Protein AF-0000000079489750 (afdb_homodimer)

pLDDT: mean 96.75, std 4.9, range [53.19, 98.94]

Solvent-accessible surface area (backbone atoms only — not comparable to full-atom values): 18143 Å² total; per-residue (Å²): 132,77,60,53,51,49,72,62,71,73,55,70,82,54,86,75,78,68,61,90,64,42,44,78,44,47,37,39,65,65,35,67,81,19,40,41,64,62,44,50,45,75,70,44,69,26,73,85,64,50,70,68,57,50,48,52,51,52,50,53,45,45,64,28,76,87,28,51,49,45,36,29,33,28,35,60,84,78,52,31,40,42,30,36,34,28,35,40,47,41,88,40,70,49,55,50,50,31,33,40,29,32,57,41,73,73,41,57,33,76,94,59,62,93,68,58,54,63,58,49,54,51,50,50,42,52,50,41,37,53,72,76,51,22,51,31,42,30,36,74,41,38,61,89,47,46,65,64,44,40,75,74,60,32,38,65,45,86,66,50,27,35,28,33,38,32,79,91,132,78,59,51,52,48,72,61,70,68,60,58,80,58,85,73,78,67,62,90,63,44,4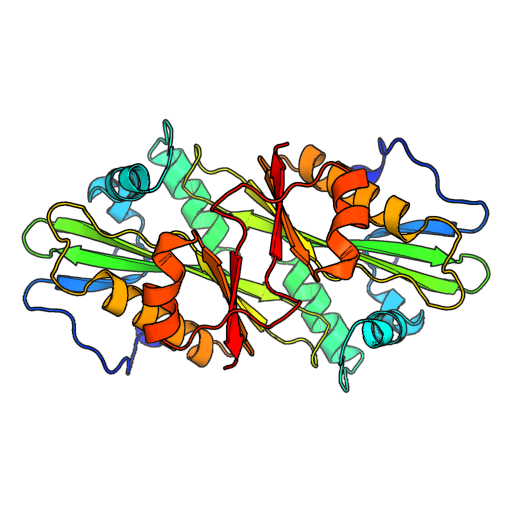4,76,44,48,38,40,66,65,36,68,79,18,40,40,62,60,43,50,43,76,70,44,69,24,72,85,65,51,70,66,56,49,50,52,50,52,50,54,45,46,64,28,75,88,26,51,49,46,36,31,32,28,34,61,83,78,53,31,40,43,30,36,32,28,35,40,46,40,87,40,71,47,54,50,50,33,34,39,30,32,57,40,73,73,41,58,32,76,94,58,60,91,68,58,53,63,60,49,54,52,52,51,41,52,48,41,37,52,72,76,50,23,51,30,41,30,36,72,42,38,62,90,46,46,67,64,44,42,74,72,61,33,40,65,46,86,66,49,27,35,28,32,38,34,82,90

Organism: Varroa destructor (NCBI:txid109461)

Structure (mmCIF, N/CA/C/O backbone):
data_AF-0000000079489750-model_v1
#
loop_
_entity.id
_entity.type
_entity.pdbx_description
1 polymer 'Glucosamine 6-phosphate N-acetyltransferase'
#
loop_
_atom_site.group_PDB
_atom_site.id
_atom_site.type_symbol
_atom_site.label_atom_id
_atom_site.label_alt_id
_atom_site.label_comp_id
_atom_site.label_asym_id
_atom_site.label_entity_id
_atom_site.label_seq_id
_atom_site.pdbx_PDB_ins_code
_atom_site.Cartn_x
_atom_site.Cartn_y
_atom_site.Cartn_z
_atom_site.occupancy
_atom_site.B_iso_or_equiv
_atom_site.auth_seq_id
_atom_site.auth_comp_id
_atom_site.auth_asym_id
_atom_site.auth_atom_id
_atom_site.pdbx_PDB_model_num
ATOM 1 N N . MET A 1 1 ? 13.602 14.172 24.156 1 53.19 1 MET A N 1
ATOM 2 C CA . MET A 1 1 ? 13.469 14.328 22.703 1 53.19 1 MET A CA 1
ATOM 3 C C . MET A 1 1 ? 12.406 13.391 22.141 1 53.19 1 MET A C 1
ATOM 5 O O . MET A 1 1 ? 12.398 12.203 22.453 1 53.19 1 MET A O 1
ATOM 9 N N . THR A 1 2 ? 11.188 13.961 21.562 1 78.81 2 THR A N 1
ATOM 10 C CA . THR A 1 2 ? 10.023 13.133 21.281 1 78.81 2 THR A CA 1
ATOM 11 C C . THR A 1 2 ? 10.312 12.164 20.141 1 78.81 2 THR A C 1
ATOM 13 O O . THR A 1 2 ? 11.133 12.461 19.266 1 78.81 2 THR A O 1
ATOM 16 N N . GLU A 1 3 ? 9.953 10.945 20.312 1 91.69 3 GLU A N 1
ATOM 17 C CA . GLU A 1 3 ? 10.227 9.836 19.391 1 91.69 3 GLU A CA 1
ATOM 18 C C . GLU A 1 3 ? 9.625 10.102 18.016 1 91.69 3 GLU A C 1
ATOM 20 O O . GLU A 1 3 ? 8.414 10.312 17.891 1 91.69 3 GLU A O 1
ATOM 25 N N . SER A 1 4 ? 10.523 10.273 17.016 1 96.5 4 SER A N 1
ATOM 26 C CA . SER A 1 4 ? 10.102 10.469 15.633 1 96.5 4 SER A CA 1
ATOM 27 C C . SER A 1 4 ? 9.852 9.125 14.945 1 96.5 4 SER A C 1
ATOM 29 O O . SER A 1 4 ? 10.469 8.117 15.289 1 96.5 4 SER A O 1
ATOM 31 N N . LEU A 1 5 ? 8.961 9.172 14.047 1 98.19 5 LEU A N 1
ATOM 32 C CA . LEU A 1 5 ? 8.586 7.938 13.367 1 98.19 5 LEU A CA 1
ATOM 33 C C . LEU A 1 5 ? 9.727 7.426 12.5 1 98.19 5 LEU A C 1
ATOM 35 O O . LEU A 1 5 ? 9.859 6.219 12.289 1 98.19 5 LEU A O 1
ATOM 39 N N . TYR A 1 6 ? 10.477 8.297 11.914 1 97.94 6 TYR A N 1
ATOM 40 C CA . TYR A 1 6 ? 11.641 7.934 11.109 1 97.94 6 TYR A CA 1
ATOM 41 C C . TYR A 1 6 ? 12.766 8.945 11.281 1 97.94 6 TYR A C 1
ATOM 43 O O . TYR A 1 6 ? 12.594 9.961 11.961 1 97.94 6 TYR A O 1
ATOM 51 N N . ASP A 1 7 ? 13.945 8.672 10.766 1 96.31 7 ASP A N 1
ATOM 52 C CA . ASP A 1 7 ? 15.125 9.516 10.906 1 96.31 7 ASP A CA 1
ATOM 53 C C . ASP A 1 7 ? 14.969 10.812 10.109 1 96.31 7 ASP A C 1
ATOM 55 O O . ASP A 1 7 ? 14.875 10.781 8.883 1 96.31 7 ASP A O 1
ATOM 59 N N . GLU A 1 8 ? 14.992 11.922 10.781 1 95.44 8 GLU A N 1
ATOM 60 C CA . GLU A 1 8 ? 14.758 13.234 10.188 1 95.44 8 GLU A CA 1
ATOM 61 C C . GLU A 1 8 ? 15.828 13.57 9.148 1 95.44 8 GLU A C 1
ATOM 63 O O . GLU A 1 8 ? 15.633 14.453 8.312 1 95.44 8 GLU A O 1
ATOM 68 N N . SER A 1 9 ? 16.938 12.984 9.234 1 95.75 9 SER A N 1
ATOM 69 C CA . SER A 1 9 ? 18.016 13.242 8.281 1 95.75 9 SER A CA 1
ATOM 70 C C . SER A 1 9 ? 17.594 12.922 6.855 1 95.75 9 SER A C 1
ATOM 72 O O . SER A 1 9 ? 18.188 13.406 5.898 1 95.75 9 SER A O 1
ATOM 74 N N . LEU A 1 10 ? 16.578 12.094 6.723 1 96.12 10 LEU A N 1
ATOM 75 C CA . LEU A 1 10 ? 16.062 11.758 5.398 1 96.12 10 LEU A CA 1
ATOM 76 C C . LEU A 1 10 ? 15.477 12.992 4.723 1 96.12 10 LEU A C 1
ATOM 78 O O . LEU A 1 10 ? 15.297 13.008 3.502 1 96.12 10 LEU A O 1
ATOM 82 N N . LEU A 1 11 ? 15.164 14 5.516 1 96.25 11 LEU A N 1
ATOM 83 C CA . LEU A 1 11 ? 14.602 15.242 4.992 1 96.25 11 LEU A CA 1
ATOM 84 C C . LEU A 1 11 ? 15.695 16.25 4.691 1 96.25 11 LEU A C 1
ATOM 86 O O . LEU A 1 11 ? 15.422 17.328 4.133 1 96.25 11 LEU A O 1
ATOM 90 N N . SER A 1 12 ? 16.969 16.25 5.145 1 86.81 12 SER A N 1
ATOM 91 C CA . SER A 1 12 ? 18.078 17.203 5.148 1 86.81 12 SER A CA 1
ATOM 92 C C . SER A 1 12 ? 18.328 17.766 3.752 1 86.81 12 SER A C 1
ATOM 94 O O . SER A 1 12 ? 18.719 18.922 3.598 1 86.81 12 SER A O 1
ATOM 96 N N . LYS A 1 13 ? 18.141 17.266 2.619 1 76.88 13 LYS A N 1
ATOM 97 C CA . LYS A 1 13 ? 18.422 17.75 1.273 1 76.88 13 LYS A CA 1
ATOM 98 C C . LYS A 1 13 ? 17.141 18.125 0.53 1 76.88 13 LYS A C 1
ATOM 100 O O . LYS A 1 13 ? 17.141 18.25 -0.696 1 76.88 13 LYS A O 1
ATOM 105 N N . PHE A 1 14 ? 16.234 18.266 1.396 1 84.81 14 PHE A N 1
ATOM 106 C CA . PHE A 1 14 ? 15.023 18.688 0.71 1 8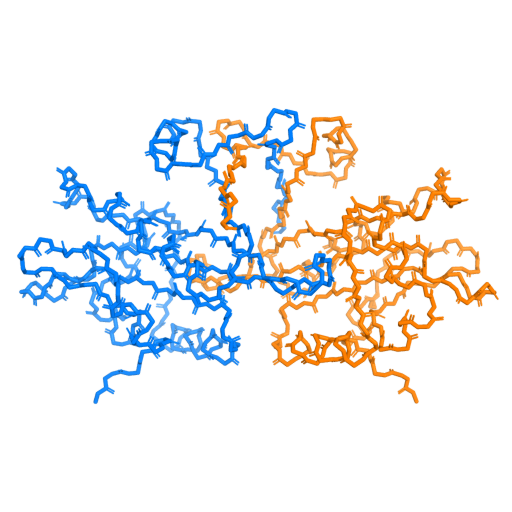4.81 14 PHE A CA 1
ATOM 107 C C . PHE A 1 14 ? 15.117 20.141 0.272 1 84.81 14 PHE A C 1
ATOM 109 O O . PHE A 1 14 ? 15.523 21 1.054 1 84.81 14 PHE A O 1
ATOM 116 N N . GLU A 1 15 ? 14.875 20.391 -0.922 1 82.56 15 GLU A N 1
ATOM 117 C CA . GLU A 1 15 ? 15.141 21.656 -1.607 1 82.56 15 GLU A CA 1
ATOM 118 C C . GLU A 1 15 ? 14.156 22.734 -1.179 1 82.56 15 GLU A C 1
ATOM 120 O O . GLU A 1 15 ? 14.438 23.938 -1.324 1 82.56 15 GLU A O 1
ATOM 125 N N . PHE A 1 16 ? 13.031 22.297 -0.634 1 82.62 16 PHE A N 1
ATOM 126 C CA . PHE A 1 16 ? 12.016 23.312 -0.352 1 82.62 16 PHE A CA 1
ATOM 127 C C . PHE A 1 16 ? 11.977 23.641 1.134 1 82.62 16 PHE A C 1
ATOM 129 O O . PHE A 1 16 ? 12.07 22.75 1.979 1 82.62 16 PHE A O 1
ATOM 136 N N . ASN A 1 17 ? 12.133 24.953 1.442 1 81.69 17 ASN A N 1
ATOM 137 C CA . ASN A 1 17 ? 11.977 25.438 2.811 1 81.69 17 ASN A CA 1
ATOM 138 C C . ASN A 1 17 ? 10.547 25.891 3.084 1 81.69 17 ASN A C 1
ATOM 140 O O . ASN A 1 17 ? 9.938 26.578 2.252 1 81.69 17 ASN A O 1
ATOM 144 N N . PRO A 1 18 ? 9.977 25.422 4.242 1 88.25 18 PRO A N 1
ATOM 145 C CA . PRO A 1 18 ? 8.625 25.891 4.57 1 88.25 18 PRO A CA 1
ATOM 146 C C . PRO A 1 18 ? 8.57 27.375 4.883 1 88.25 18 PRO A C 1
ATOM 148 O O . PRO A 1 18 ? 9.602 28 5.168 1 88.25 18 PRO A O 1
ATOM 151 N N . PRO A 1 19 ? 7.34 27.984 4.695 1 90.5 19 PRO A N 1
ATOM 152 C CA . PRO A 1 19 ? 7.16 29.359 5.133 1 90.5 19 PRO A CA 1
ATOM 153 C C . PRO A 1 19 ? 7.609 29.594 6.574 1 90.5 19 PRO A C 1
ATOM 155 O O . PRO A 1 19 ? 7.699 28.641 7.355 1 90.5 19 PRO A O 1
ATOM 158 N N . GLU A 1 20 ? 7.852 30.859 6.816 1 92.19 20 GLU A N 1
ATOM 159 C CA . GLU A 1 20 ? 8.273 31.234 8.164 1 92.19 20 GLU A CA 1
ATOM 160 C C . GLU A 1 20 ? 7.273 30.75 9.211 1 92.19 20 GLU A C 1
ATOM 162 O O . GLU A 1 20 ? 6.062 30.844 9.008 1 92.19 20 GLU A O 1
ATOM 167 N N . GLY A 1 21 ? 7.805 30.172 10.359 1 95.69 21 GLY A N 1
ATOM 168 C CA . GLY A 1 21 ? 6.965 29.734 11.461 1 95.69 21 GLY A CA 1
ATOM 169 C C . GLY A 1 21 ? 6.492 28.297 11.32 1 95.69 21 GLY A C 1
ATOM 170 O O . GLY A 1 21 ? 5.902 27.75 12.242 1 95.69 21 GLY A O 1
ATOM 171 N N . LEU A 1 22 ? 6.723 27.734 10.148 1 96.94 22 LEU A N 1
ATOM 172 C CA . LEU A 1 22 ? 6.312 26.359 9.914 1 96.94 22 LEU A CA 1
ATOM 173 C C . LEU A 1 22 ? 7.52 25.438 9.859 1 96.94 22 LEU A C 1
ATOM 175 O O . LEU A 1 22 ? 8.602 25.844 9.438 1 96.94 22 LEU A O 1
ATOM 179 N N . ARG A 1 23 ? 7.312 24.234 10.336 1 96.5 23 ARG A N 1
ATOM 180 C CA . ARG A 1 23 ? 8.383 23.25 10.359 1 96.5 23 ARG A CA 1
ATOM 181 C C . ARG A 1 23 ? 7.922 21.922 9.742 1 96.5 23 ARG A C 1
ATOM 183 O O . ARG A 1 23 ? 6.844 21.422 10.062 1 96.5 23 ARG A O 1
ATOM 190 N N . ILE A 1 24 ? 8.727 21.422 8.789 1 97.75 24 ILE A N 1
ATOM 191 C CA . ILE A 1 24 ? 8.5 20.094 8.219 1 97.75 24 ILE A CA 1
ATOM 192 C C . ILE A 1 24 ? 9.32 19.062 8.977 1 97.75 24 ILE A C 1
ATOM 194 O O . ILE A 1 24 ? 10.531 19.203 9.141 1 97.75 24 ILE A O 1
ATOM 198 N N . ARG A 1 25 ? 8.719 17.984 9.391 1 97.75 25 ARG A N 1
ATOM 199 C CA . ARG A 1 25 ? 9.422 16.969 10.18 1 97.75 25 ARG A CA 1
ATOM 200 C C . ARG A 1 25 ? 8.648 15.656 10.195 1 97.75 25 ARG A C 1
ATOM 202 O O . ARG A 1 25 ? 7.48 15.617 9.789 1 97.75 25 ARG A O 1
ATOM 209 N N . PRO A 1 26 ? 9.297 14.539 10.648 1 98.5 26 PRO A N 1
ATOM 210 C CA . PRO A 1 26 ? 8.547 13.289 10.836 1 98.5 26 PRO A CA 1
ATOM 211 C C . PRO A 1 26 ? 7.477 13.406 11.922 1 98.5 26 PRO A C 1
ATOM 213 O O . PRO A 1 26 ? 7.602 14.227 12.836 1 98.5 26 PRO A O 1
ATOM 216 N N . LEU A 1 27 ? 6.449 12.609 11.766 1 98.81 27 LEU A N 1
ATOM 217 C CA . LEU A 1 27 ? 5.461 12.477 12.828 1 98.81 27 LEU A CA 1
ATOM 218 C C . LEU A 1 27 ? 6.121 12.039 14.133 1 98.81 27 LEU A C 1
ATOM 220 O O . LEU A 1 27 ? 7.035 11.211 14.117 1 98.81 27 LEU A O 1
ATOM 224 N N . SER A 1 28 ? 5.621 12.594 15.203 1 98.31 28 SER A N 1
ATOM 225 C CA . SER A 1 28 ? 6.066 12.211 16.531 1 98.31 28 SER A CA 1
ATOM 226 C C . SER A 1 28 ? 4.895 11.789 17.406 1 98.31 28 SER A C 1
ATOM 228 O O . SER A 1 28 ? 3.744 12.133 17.125 1 98.31 28 SER A O 1
ATOM 230 N N . LYS A 1 29 ? 5.211 11.07 18.469 1 97.44 29 LYS A N 1
ATOM 231 C CA . LYS A 1 29 ? 4.152 10.633 19.375 1 97.44 29 LYS A CA 1
ATOM 232 C C . LYS A 1 29 ? 3.449 11.82 20.016 1 97.44 29 LYS A C 1
ATOM 234 O O . LYS A 1 29 ? 2.234 11.797 20.219 1 97.44 29 LYS A O 1
ATOM 239 N N . ASP A 1 30 ? 4.172 12.797 20.266 1 97.19 30 ASP A N 1
ATOM 240 C CA . ASP A 1 30 ? 3.639 13.969 20.953 1 97.19 30 ASP A CA 1
ATOM 241 C C . ASP A 1 30 ? 2.639 14.711 20.078 1 97.19 30 ASP A C 1
ATOM 243 O O . ASP A 1 30 ? 1.901 15.578 20.562 1 97.19 30 ASP A O 1
ATOM 247 N N . ASP A 1 31 ? 2.609 14.375 18.844 1 98.56 31 ASP A N 1
ATOM 248 C CA . ASP A 1 31 ? 1.715 15.07 17.922 1 98.56 31 ASP A CA 1
ATOM 249 C C . ASP A 1 31 ? 0.255 14.727 18.203 1 98.56 31 ASP A C 1
ATOM 251 O O . ASP A 1 31 ? -0.655 15.414 17.734 1 98.56 31 ASP A O 1
ATOM 255 N N . PHE A 1 32 ? 0.081 13.664 19 1 98.5 32 PHE A N 1
ATOM 256 C CA . PHE A 1 32 ? -1.257 13.391 19.516 1 98.5 32 PHE A CA 1
ATOM 257 C C . PHE A 1 32 ? -1.834 14.633 20.188 1 98.5 32 PHE A C 1
ATOM 259 O O . PHE A 1 32 ? -3.02 14.93 20.031 1 98.5 32 PHE A O 1
ATOM 266 N N . HIS A 1 33 ? -1.024 15.367 20.859 1 98.38 33 HIS A N 1
ATOM 267 C CA . HIS A 1 33 ? -1.469 16.531 21.625 1 98.38 33 HIS A CA 1
ATOM 268 C C . HIS A 1 33 ? -1.358 17.812 20.812 1 98.38 33 HIS A C 1
ATOM 270 O O . HIS A 1 33 ? -1.624 18.891 21.312 1 98.38 33 HIS A O 1
ATOM 276 N N . LYS A 1 34 ? -0.979 17.688 19.594 1 98.5 34 LYS A N 1
ATOM 277 C CA . LYS A 1 34 ? -0.835 18.875 18.75 1 98.5 34 LYS A CA 1
ATOM 278 C C . LYS A 1 34 ? -1.869 18.875 17.625 1 98.5 34 LYS A C 1
ATOM 280 O O . LYS A 1 34 ? -1.656 19.484 16.578 1 98.5 34 LYS A O 1
ATOM 285 N N . GLY A 1 35 ? -2.938 18.062 17.781 1 98.44 35 GLY A N 1
ATOM 286 C CA . GLY A 1 35 ? -4.078 18.141 16.891 1 98.44 35 GLY A CA 1
ATOM 287 C C . GLY A 1 35 ? -3.928 17.281 15.641 1 98.44 35 GLY A C 1
ATOM 288 O O . GLY A 1 35 ? -4.605 17.5 14.641 1 98.44 35 GLY A O 1
ATOM 289 N N . TYR A 1 36 ? -3.025 16.328 15.727 1 98.88 36 TYR A N 1
ATOM 290 C CA . TYR A 1 36 ? -2.775 15.5 14.555 1 98.88 36 TYR A CA 1
ATOM 291 C C . TYR A 1 36 ? -4.043 14.781 14.109 1 98.88 36 TYR A C 1
ATOM 293 O O . TYR A 1 36 ? -4.398 14.812 12.922 1 98.88 36 TYR A O 1
ATOM 301 N N . LEU A 1 37 ? -4.742 14.133 15.008 1 98.88 37 LEU A N 1
ATOM 302 C CA . LEU A 1 37 ? -5.957 13.398 14.656 1 98.88 37 LEU A CA 1
ATOM 303 C C . LEU A 1 37 ? -7.066 14.359 14.242 1 98.88 37 LEU A C 1
ATOM 305 O O . LEU A 1 37 ? -7.883 14.031 13.375 1 98.88 37 LEU A O 1
ATOM 309 N N . GLU A 1 38 ? -7.094 15.484 14.82 1 98.62 38 GLU A N 1
ATOM 310 C CA . GLU A 1 38 ? -8.031 16.516 14.398 1 98.62 38 GLU A CA 1
ATOM 311 C C . GLU A 1 38 ? -7.773 16.938 12.953 1 98.62 38 GLU A C 1
ATOM 313 O O . GLU A 1 38 ? -8.719 17.125 12.18 1 98.62 38 GLU A O 1
ATOM 318 N N . LEU A 1 39 ? -6.539 17.125 12.602 1 98.88 39 LEU A N 1
ATOM 319 C CA . LEU A 1 39 ? -6.184 17.422 11.219 1 98.88 39 LEU A CA 1
ATOM 320 C C . LEU A 1 39 ? -6.684 16.328 10.289 1 98.88 39 LEU A C 1
ATOM 322 O O . LEU A 1 39 ? -7.34 16.609 9.281 1 98.88 39 LEU A O 1
ATOM 326 N N . LEU A 1 40 ? -6.406 15.023 10.648 1 98.81 40 LEU A N 1
ATOM 327 C CA . LEU A 1 40 ? -6.789 13.898 9.805 1 98.81 40 LEU A CA 1
ATOM 328 C C . LEU A 1 40 ? -8.305 13.836 9.633 1 98.81 40 LEU A C 1
ATOM 330 O O . LEU A 1 40 ? -8.797 13.398 8.594 1 98.81 40 LEU A O 1
ATOM 334 N N . SER A 1 41 ? -9.039 14.328 10.609 1 98.69 41 SER A N 1
ATOM 335 C CA . SER A 1 41 ? -10.5 14.281 10.562 1 98.69 41 SER A CA 1
ATOM 336 C C . SER A 1 41 ? -11.047 15.195 9.469 1 98.69 41 SER A C 1
ATOM 338 O O . SER A 1 41 ? -12.211 15.078 9.086 1 98.69 41 SER A O 1
ATOM 340 N N . GLN A 1 42 ? -10.25 16.109 9 1 98.38 42 GLN A N 1
ATOM 341 C CA . GLN A 1 42 ? -10.664 16.953 7.883 1 98.38 42 GLN A CA 1
ATOM 342 C C . GLN A 1 42 ? -10.555 16.203 6.559 1 98.38 42 GLN A C 1
ATOM 344 O O . GLN A 1 42 ? -11.07 16.672 5.535 1 98.38 42 GLN A O 1
ATOM 349 N N . LEU A 1 43 ? -9.898 15.109 6.566 1 97.44 43 LEU A N 1
ATOM 350 C CA . LEU A 1 43 ? -9.742 14.266 5.387 1 97.44 43 LEU A CA 1
ATOM 351 C C . LEU A 1 43 ? -10.844 13.211 5.324 1 97.44 43 LEU A C 1
ATOM 353 O O . LEU A 1 43 ? -11.398 12.945 4.254 1 97.44 43 LEU A O 1
ATOM 357 N N . THR A 1 44 ? -11.094 12.555 6.367 1 96.69 44 THR A N 1
ATOM 358 C CA . THR A 1 44 ? -12.039 11.445 6.469 1 96.69 44 THR A CA 1
ATOM 359 C C . THR A 1 44 ? -12.406 11.172 7.926 1 96.69 44 THR A C 1
ATOM 361 O O . THR A 1 44 ? -11.969 11.898 8.82 1 96.69 44 THR A O 1
ATOM 364 N N . VAL A 1 45 ? -13.195 10.117 8.125 1 97.25 45 VAL A N 1
ATOM 365 C CA . VAL A 1 45 ? -13.578 9.719 9.477 1 97.25 45 VAL A CA 1
ATOM 366 C C . VAL A 1 45 ? -12.367 9.141 10.203 1 97.25 45 VAL A C 1
ATOM 368 O O . VAL A 1 45 ? -11.672 8.266 9.68 1 97.25 45 VAL A O 1
ATOM 371 N N . VAL A 1 46 ? -12.102 9.633 11.312 1 97.69 46 VAL A N 1
ATOM 372 C CA . VAL A 1 46 ? -10.992 9.125 12.109 1 97.69 46 VAL A CA 1
ATOM 373 C C . VAL A 1 46 ? -11.531 8.227 13.227 1 97.69 46 VAL A C 1
ATOM 375 O O . VAL A 1 46 ? -10.945 7.18 13.523 1 97.69 46 VAL A O 1
ATOM 378 N N . GLY A 1 47 ? -12.633 8.609 13.766 1 96 47 GLY A N 1
ATOM 379 C CA . GLY A 1 47 ? -13.211 7.871 14.875 1 96 47 GLY A CA 1
ATOM 380 C C . GLY A 1 47 ? -12.578 8.211 16.203 1 96 47 GLY A C 1
ATOM 381 O O . GLY A 1 47 ? -11.93 9.258 16.344 1 96 47 GLY A O 1
ATOM 382 N N . GLN A 1 48 ? -12.867 7.406 17.234 1 96.62 48 GLN A N 1
ATOM 383 C CA . GLN A 1 48 ? -12.352 7.641 18.578 1 96.62 48 GLN A CA 1
ATOM 384 C C . GLN A 1 48 ? -11.055 6.879 18.812 1 96.62 48 GLN A C 1
ATOM 386 O O . GLN A 1 48 ? -11.07 5.668 19.047 1 96.62 48 GLN A O 1
ATOM 391 N N . VAL A 1 49 ? -10.047 7.613 18.766 1 98.25 49 VAL A N 1
ATOM 392 C CA . VAL A 1 49 ? -8.719 7.035 18.984 1 98.25 49 VAL A CA 1
ATOM 393 C C . VAL A 1 49 ? -8.125 7.562 20.281 1 98.25 49 VAL A C 1
ATOM 395 O O . VAL A 1 49 ? -7.887 8.766 20.422 1 98.25 49 VAL A O 1
ATOM 398 N N . SER A 1 50 ? -7.844 6.715 21.234 1 98.5 50 SER A N 1
ATOM 399 C CA . SER A 1 50 ? -7.176 7.117 22.453 1 98.5 50 SER A CA 1
ATOM 400 C C . SER A 1 50 ? -5.688 7.352 22.234 1 98.5 50 SER A C 1
ATOM 402 O O . SER A 1 50 ? -5.145 6.949 21.203 1 98.5 50 SER A O 1
ATOM 404 N N . GLU A 1 51 ? -5.117 8.008 23.172 1 98.25 51 GLU A N 1
ATOM 405 C CA . GLU A 1 51 ? -3.674 8.203 23.078 1 98.25 51 GLU A CA 1
ATOM 406 C C . GLU A 1 51 ? -2.934 6.871 23.078 1 98.25 51 GLU A C 1
ATOM 408 O O . GLU A 1 51 ? -1.942 6.707 22.359 1 98.25 51 GLU A O 1
ATOM 413 N N . GLU A 1 52 ? -3.422 5.961 23.875 1 98.44 52 GLU A N 1
ATOM 414 C CA . GLU A 1 52 ? -2.82 4.629 23.938 1 98.44 52 GLU A CA 1
ATOM 415 C C . GLU A 1 52 ? -2.867 3.949 22.562 1 98.44 52 GLU A C 1
ATOM 417 O O . GLU A 1 52 ? -1.866 3.393 22.109 1 98.44 52 GLU A O 1
ATOM 422 N N . LYS A 1 53 ? -3.994 3.957 21.969 1 98.25 53 LYS A N 1
ATOM 423 C CA . LYS A 1 53 ? -4.16 3.354 20.641 1 98.25 53 LYS A CA 1
ATOM 424 C C . LYS A 1 53 ? -3.273 4.043 19.609 1 98.25 53 LYS A C 1
ATOM 426 O O . LYS A 1 53 ? -2.672 3.381 18.766 1 98.25 53 LYS A O 1
ATOM 431 N N . PHE A 1 54 ? -3.26 5.387 19.719 1 98.69 54 PHE A N 1
ATOM 432 C CA . PHE A 1 54 ? -2.387 6.164 18.844 1 98.69 54 PHE A CA 1
ATOM 433 C C . PHE A 1 54 ? -0.937 5.719 19 1 98.69 54 PHE A C 1
ATOM 435 O O . PHE A 1 54 ? -0.251 5.469 18 1 98.69 54 PHE A O 1
ATOM 442 N N . ASN A 1 55 ? -0.467 5.574 20.188 1 98.5 55 ASN A N 1
ATOM 443 C CA . ASN A 1 55 ? 0.913 5.191 20.469 1 98.5 55 ASN A CA 1
ATOM 444 C C . ASN A 1 55 ? 1.205 3.77 20 1 98.5 55 ASN A C 1
ATOM 446 O O . ASN A 1 55 ? 2.291 3.492 19.484 1 98.5 55 ASN A O 1
ATOM 450 N N . GLU A 1 56 ? 0.288 2.908 20.203 1 98.44 56 GLU A N 1
ATOM 451 C CA . GLU A 1 56 ? 0.449 1.535 19.734 1 98.44 56 GLU A CA 1
ATOM 452 C C . GLU A 1 56 ? 0.609 1.485 18.219 1 98.44 56 GLU A C 1
ATOM 454 O O . GLU A 1 56 ? 1.457 0.754 17.688 1 98.44 56 GLU A O 1
ATOM 459 N N . ARG A 1 57 ? -0.255 2.207 17.562 1 98.56 57 ARG A N 1
ATOM 460 C CA . ARG A 1 57 ? -0.166 2.26 16.109 1 98.56 57 ARG A CA 1
ATOM 461 C C . ARG A 1 57 ? 1.157 2.871 15.656 1 98.56 57 ARG A C 1
ATOM 463 O O . ARG A 1 57 ? 1.814 2.35 14.75 1 98.56 57 ARG A O 1
ATOM 470 N N . PHE A 1 58 ? 1.523 3.969 16.266 1 98.62 58 PHE A N 1
ATOM 471 C CA . PHE A 1 58 ? 2.807 4.609 16.016 1 98.62 58 PHE A CA 1
ATOM 472 C C . PHE A 1 58 ? 3.949 3.609 16.156 1 98.62 58 PHE A C 1
ATOM 474 O O . PHE A 1 58 ? 4.797 3.5 15.266 1 98.62 58 PHE A O 1
ATOM 481 N N . ASP A 1 59 ? 3.947 2.855 17.188 1 98.12 59 ASP A N 1
ATOM 482 C CA . ASP A 1 59 ? 5 1.88 17.453 1 98.12 59 ASP A CA 1
ATOM 483 C C . ASP A 1 59 ? 4.992 0.766 16.406 1 98.12 59 ASP A C 1
ATOM 485 O O . ASP A 1 59 ? 6.055 0.299 15.984 1 98.12 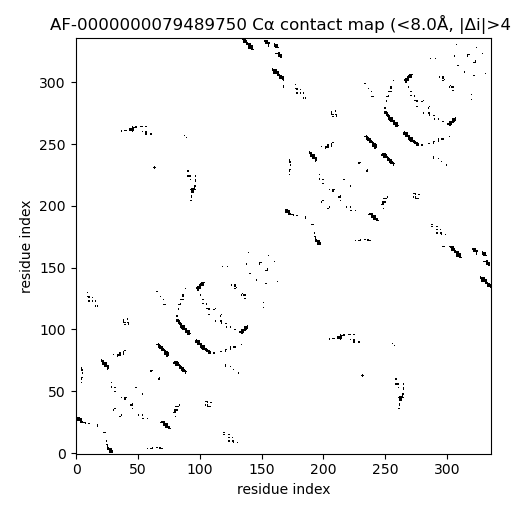59 ASP A O 1
ATOM 489 N N . ALA A 1 60 ? 3.822 0.354 16.031 1 98 60 ALA A N 1
ATOM 490 C CA . ALA A 1 60 ? 3.711 -0.686 15.016 1 98 60 ALA A CA 1
ATOM 491 C C . ALA A 1 60 ? 4.293 -0.215 13.688 1 98 60 ALA A C 1
ATOM 493 O O . ALA A 1 60 ? 5.008 -0.963 13.016 1 98 60 ALA A O 1
ATOM 494 N N . MET A 1 61 ? 3.967 0.997 13.344 1 98.25 61 MET A N 1
ATOM 495 C CA . MET A 1 61 ? 4.516 1.571 12.117 1 98.25 61 MET A CA 1
ATOM 496 C C . MET A 1 61 ? 6.035 1.667 12.188 1 98.25 61 MET A C 1
ATOM 498 O O . MET A 1 61 ? 6.73 1.303 11.242 1 98.25 61 MET A O 1
ATOM 502 N N . LYS A 1 62 ? 6.449 2.135 13.281 1 97.19 62 LYS A N 1
ATOM 503 C CA . LYS A 1 62 ? 7.887 2.328 13.469 1 97.19 62 LYS A CA 1
ATOM 504 C C . LYS A 1 62 ? 8.625 0.995 13.438 1 97.19 62 LYS A C 1
ATOM 506 O O . LYS A 1 62 ? 9.773 0.925 12.977 1 97.19 62 LYS A O 1
ATOM 511 N N . ALA A 1 63 ? 8.008 -0.008 13.898 1 96.75 63 ALA A N 1
ATOM 512 C CA . ALA A 1 63 ? 8.625 -1.332 13.977 1 96.75 63 ALA A CA 1
ATOM 513 C C . ALA A 1 63 ? 8.828 -1.918 12.578 1 96.75 63 ALA A C 1
ATOM 515 O O . ALA A 1 63 ? 9.656 -2.809 12.391 1 96.75 63 ALA A O 1
ATOM 516 N N . CYS A 1 64 ? 8.047 -1.542 11.641 1 96.06 64 CYS A N 1
ATOM 517 C CA . CYS A 1 64 ? 8.258 -1.942 10.258 1 96.06 64 CYS A CA 1
ATOM 518 C C . CYS A 1 64 ? 9.273 -1.026 9.57 1 96.06 64 CYS A C 1
ATOM 520 O O . CYS A 1 64 ? 8.891 -0.016 8.977 1 96.06 64 CYS A O 1
ATOM 522 N N . LYS A 1 65 ? 10.422 -1.435 9.555 1 91.56 65 LYS A N 1
ATOM 523 C CA . LYS A 1 65 ? 11.531 -0.58 9.141 1 91.56 65 LYS A CA 1
ATOM 524 C C . LYS A 1 65 ? 11.375 -0.138 7.691 1 91.56 65 LYS A C 1
ATOM 526 O O . LYS A 1 65 ? 11.18 -0.969 6.805 1 91.56 65 LYS A O 1
ATOM 531 N N . ASN A 1 66 ? 11.398 1.165 7.555 1 93.81 66 ASN A N 1
ATOM 532 C CA . ASN A 1 66 ? 11.453 1.785 6.234 1 93.81 66 ASN A CA 1
ATOM 533 C C . ASN A 1 66 ? 10.18 1.531 5.441 1 93.81 66 ASN A C 1
ATOM 535 O O . ASN A 1 66 ? 10.227 1.326 4.227 1 93.81 66 ASN A O 1
ATOM 539 N N . HIS A 1 67 ? 9.094 1.517 6.125 1 97.75 67 HIS A N 1
ATOM 540 C CA . HIS A 1 67 ? 7.816 1.27 5.461 1 97.75 67 HIS A CA 1
ATOM 541 C C . HIS A 1 67 ? 6.922 2.504 5.508 1 97.75 67 HIS A C 1
ATOM 543 O O . HIS A 1 67 ? 6.145 2.75 4.582 1 97.75 67 HIS A O 1
ATOM 549 N N . TYR A 1 68 ? 7.047 3.197 6.637 1 98.62 68 TYR A N 1
ATOM 550 C CA . TYR A 1 68 ? 6.164 4.34 6.84 1 98.62 68 TYR A CA 1
ATOM 551 C C . TYR A 1 68 ? 6.965 5.613 7.086 1 98.62 68 TYR A C 1
ATOM 553 O O . TYR A 1 68 ? 7.762 5.68 8.031 1 98.62 68 TYR A O 1
ATOM 561 N N . PHE A 1 69 ? 6.711 6.609 6.25 1 98.75 69 PHE A N 1
ATOM 562 C CA . PHE A 1 69 ? 7.266 7.949 6.41 1 98.75 69 PHE A CA 1
ATOM 563 C C . PHE A 1 69 ? 6.156 8.984 6.496 1 98.75 69 PHE A C 1
ATOM 565 O O . PHE A 1 69 ? 5.859 9.672 5.512 1 98.75 69 PHE A O 1
ATOM 572 N N . VAL A 1 70 ? 5.586 9.047 7.66 1 98.88 70 VAL A N 1
ATOM 573 C CA . VAL A 1 70 ? 4.57 10.062 7.906 1 98.88 70 VAL A CA 1
ATOM 574 C C . VAL A 1 70 ? 5.246 11.398 8.227 1 98.88 70 VAL A C 1
ATOM 576 O O . VAL A 1 70 ? 6.004 11.508 9.188 1 98.88 70 VAL A O 1
ATOM 579 N N . THR A 1 71 ? 4.941 12.367 7.387 1 98.75 71 THR A N 1
ATOM 580 C CA . THR A 1 71 ? 5.566 13.68 7.504 1 98.75 71 THR A CA 1
ATOM 581 C C . THR A 1 71 ? 4.516 14.75 7.781 1 98.75 71 THR A C 1
ATOM 583 O O . THR A 1 71 ? 3.432 14.734 7.199 1 98.75 71 THR A O 1
ATOM 586 N N . VAL A 1 72 ? 4.883 15.656 8.703 1 98.75 72 VAL A N 1
ATOM 587 C CA . VAL A 1 72 ? 3.92 16.688 9.094 1 98.75 72 VAL A CA 1
ATOM 588 C C . VAL A 1 72 ? 4.543 18.062 8.922 1 98.75 72 VAL A C 1
ATOM 590 O O . VAL A 1 72 ? 5.766 18.203 8.844 1 98.75 72 VAL A O 1
ATOM 593 N N . ILE A 1 73 ? 3.676 19.031 8.695 1 98.56 73 ILE A N 1
ATOM 594 C CA . ILE A 1 73 ? 4.02 20.438 8.836 1 98.56 73 ILE A CA 1
ATOM 595 C C . ILE A 1 73 ? 3.426 21 10.125 1 98.56 73 ILE A C 1
ATOM 597 O O . ILE A 1 73 ? 2.221 20.891 10.359 1 98.56 73 ILE A O 1
ATOM 601 N N . GLU A 1 74 ? 4.262 21.516 10.953 1 98.56 74 GLU A N 1
ATOM 602 C CA . GLU A 1 74 ? 3.848 22.078 12.242 1 98.56 74 GLU A CA 1
ATOM 603 C C . GLU A 1 74 ? 3.914 23.594 12.234 1 98.56 74 GLU A C 1
ATOM 605 O O . GLU A 1 74 ? 4.895 24.188 11.766 1 98.56 74 GLU A O 1
ATOM 610 N N . ASP A 1 75 ? 2.846 24.25 12.625 1 98.56 75 ASP A N 1
ATOM 611 C CA . ASP A 1 75 ? 2.926 25.641 13.055 1 98.56 75 ASP A CA 1
ATOM 612 C C . ASP A 1 75 ? 3.584 25.75 14.43 1 98.56 75 ASP A C 1
ATOM 614 O O . ASP A 1 75 ? 2.979 25.406 15.445 1 98.56 75 ASP A O 1
ATOM 618 N N . ILE A 1 76 ? 4.785 26.266 14.461 1 97.25 76 ILE A N 1
ATOM 619 C CA . ILE A 1 76 ? 5.621 26.234 15.656 1 97.25 76 ILE A CA 1
ATOM 620 C C . ILE A 1 76 ? 4.988 27.094 16.75 1 97.25 76 ILE A C 1
ATOM 622 O O . ILE A 1 76 ? 4.953 26.688 17.922 1 97.25 76 ILE A O 1
ATOM 626 N N . THR A 1 77 ? 4.523 28.203 16.359 1 97.38 77 THR A N 1
ATOM 627 C CA . THR A 1 77 ? 3.945 29.141 17.312 1 97.38 77 THR A CA 1
ATOM 628 C C . THR A 1 77 ? 2.656 28.578 17.906 1 97.38 77 THR A C 1
ATOM 630 O O . THR A 1 77 ? 2.49 28.547 19.125 1 97.38 77 THR A O 1
ATOM 633 N N . ALA A 1 78 ? 1.775 28.109 17.094 1 97.88 78 ALA A N 1
ATOM 634 C CA . ALA A 1 78 ? 0.487 27.578 17.547 1 97.88 78 ALA A CA 1
ATOM 635 C C . ALA A 1 78 ? 0.641 26.188 18.156 1 97.88 78 ALA A C 1
ATOM 637 O O . ALA A 1 78 ? -0.276 25.688 18.797 1 97.88 78 ALA A O 1
ATOM 638 N N . LYS A 1 79 ? 1.778 25.594 17.953 1 97.88 79 LYS A N 1
ATOM 639 C CA . LYS A 1 79 ? 2.029 24.219 18.375 1 97.88 79 LYS A CA 1
ATOM 640 C C . LYS A 1 79 ? 0.939 23.266 17.859 1 97.88 79 LYS A C 1
ATOM 642 O O . LYS A 1 79 ? 0.366 22.5 18.641 1 97.88 79 LYS A O 1
ATOM 647 N N . LYS A 1 80 ? 0.683 23.344 16.578 1 98.62 80 LYS A N 1
ATOM 648 C CA . LYS A 1 80 ? -0.36 22.562 15.922 1 98.62 80 LYS A CA 1
ATOM 649 C C . LYS A 1 80 ? 0.16 21.922 14.633 1 98.62 80 LYS A C 1
ATOM 651 O O . LYS A 1 80 ? 0.898 22.562 13.875 1 98.62 80 LYS A O 1
ATOM 656 N N . ILE A 1 81 ? -0.21 20.672 14.422 1 98.88 81 ILE A N 1
ATOM 657 C CA . ILE A 1 81 ? 0.051 20.047 13.133 1 98.88 81 ILE A CA 1
ATOM 658 C C . ILE A 1 81 ? -0.957 20.547 12.102 1 98.88 81 ILE A C 1
ATOM 660 O O . ILE A 1 81 ? -2.168 20.406 12.289 1 98.88 81 ILE A O 1
ATOM 664 N N . ILE A 1 82 ? -0.453 21.094 10.953 1 98.81 82 ILE A N 1
ATOM 665 C CA . ILE A 1 82 ? -1.388 21.781 10.078 1 98.81 82 ILE A CA 1
ATOM 666 C C . ILE A 1 82 ? -1.385 21.141 8.703 1 98.81 82 ILE A C 1
ATOM 668 O O . ILE A 1 82 ? -2.225 21.453 7.855 1 98.81 82 ILE A O 1
ATOM 672 N N . ALA A 1 83 ? -0.542 20.203 8.406 1 98.88 83 ALA A N 1
ATOM 673 C CA . ALA A 1 83 ? -0.551 19.375 7.203 1 98.88 83 ALA A CA 1
ATOM 674 C C . ALA A 1 83 ? 0.13 18.031 7.449 1 98.88 83 ALA A C 1
ATOM 676 O O . ALA A 1 83 ? 0.945 17.906 8.367 1 98.88 83 ALA A O 1
ATOM 677 N N . SER A 1 84 ? -0.224 17.062 6.691 1 98.94 84 SER A N 1
ATOM 678 C CA . SER A 1 84 ? 0.35 15.727 6.832 1 98.94 84 SER A CA 1
ATOM 679 C C . SER A 1 84 ? 0.24 14.938 5.535 1 98.94 84 SER A C 1
ATOM 681 O O . SER A 1 84 ? -0.677 15.164 4.742 1 98.94 84 SER A O 1
ATOM 683 N N . SER A 1 85 ? 1.087 14.102 5.297 1 98.88 85 SER A N 1
ATOM 684 C CA . SER A 1 85 ? 1.024 13.078 4.262 1 98.88 85 SER A CA 1
ATOM 685 C C . SER A 1 85 ? 1.903 11.883 4.609 1 98.88 85 SER A C 1
ATOM 687 O O . SER A 1 85 ? 2.752 11.969 5.5 1 98.88 85 SER A O 1
ATOM 689 N N . THR A 1 86 ? 1.645 10.805 3.988 1 98.88 86 THR A N 1
ATOM 690 C CA . THR A 1 86 ? 2.367 9.57 4.273 1 98.88 86 THR A CA 1
ATOM 691 C C . THR A 1 86 ? 2.967 8.984 2.998 1 98.88 86 THR A C 1
ATOM 693 O O . THR A 1 86 ? 2.283 8.883 1.976 1 98.88 86 THR A O 1
ATOM 696 N N . LEU A 1 87 ? 4.242 8.711 3.01 1 98.88 87 LEU A N 1
ATOM 697 C CA . LEU A 1 87 ? 4.84 7.754 2.09 1 98.88 87 LEU A CA 1
ATOM 698 C C . LEU A 1 87 ? 4.77 6.34 2.66 1 98.88 87 LEU A C 1
ATOM 700 O O . LEU A 1 87 ? 5.371 6.055 3.699 1 98.88 87 LEU A O 1
ATOM 704 N N . SER A 1 88 ? 3.965 5.484 2.102 1 98.75 88 SER A N 1
ATOM 705 C CA . SER A 1 88 ? 3.949 4.062 2.416 1 98.75 88 SER A CA 1
ATOM 706 C C . SER A 1 88 ? 4.754 3.262 1.396 1 98.75 88 SER A C 1
ATOM 708 O O . SER A 1 88 ? 4.465 3.311 0.197 1 98.75 88 SER A O 1
ATOM 710 N N . VAL A 1 89 ? 5.754 2.533 1.843 1 98.69 89 VAL A N 1
ATOM 711 C CA . VAL A 1 89 ? 6.652 1.802 0.953 1 98.69 89 VAL A CA 1
ATOM 712 C C . VAL A 1 89 ? 6.262 0.326 0.928 1 98.69 89 VAL A C 1
ATOM 714 O O . VAL A 1 89 ? 6.047 -0.284 1.979 1 98.69 89 VAL A O 1
ATOM 717 N N . GLU A 1 90 ? 6.137 -0.184 -0.198 1 98.38 90 GLU A N 1
ATOM 718 C CA . GLU A 1 90 ? 5.828 -1.596 -0.398 1 98.38 90 GLU A CA 1
ATOM 719 C C . GLU A 1 90 ? 7.035 -2.355 -0.937 1 98.38 90 GLU A C 1
ATOM 721 O O . GLU A 1 90 ? 7.652 -1.934 -1.916 1 98.38 90 GLU A O 1
ATOM 726 N N . LEU A 1 91 ? 7.352 -3.459 -0.285 1 98.56 91 LEU A N 1
ATOM 727 C CA . LEU A 1 91 ? 8.414 -4.348 -0.751 1 98.56 91 LEU A CA 1
ATOM 728 C C . LEU A 1 91 ? 7.906 -5.254 -1.87 1 98.56 91 LEU A C 1
ATOM 730 O O . LEU A 1 91 ? 6.824 -5.832 -1.767 1 98.56 91 LEU A O 1
ATOM 734 N N . LYS A 1 92 ? 8.719 -5.289 -2.965 1 98.44 92 LYS A N 1
ATOM 735 C CA . LYS A 1 92 ? 8.336 -6.113 -4.105 1 98.44 92 LYS A CA 1
ATOM 736 C C . LYS A 1 92 ? 9.406 -7.16 -4.414 1 98.44 92 LYS A C 1
ATOM 738 O O . LYS A 1 92 ? 10.555 -7.02 -4 1 98.44 92 LYS A O 1
ATOM 743 N N . PHE A 1 93 ? 8.969 -8.266 -5.047 1 98.62 93 PHE A N 1
ATOM 744 C CA . PHE A 1 93 ? 9.93 -9.18 -5.652 1 98.62 93 PHE A CA 1
ATOM 745 C C . PHE A 1 93 ? 10.234 -8.766 -7.09 1 98.62 93 PHE A C 1
ATOM 747 O O . PHE A 1 93 ? 11.32 -9.031 -7.602 1 98.62 93 PHE A O 1
ATOM 754 N N . ILE A 1 94 ? 9.25 -8.203 -7.754 1 98.06 94 ILE A N 1
ATOM 755 C CA . ILE A 1 94 ? 9.414 -7.77 -9.141 1 98.06 94 ILE A CA 1
ATOM 756 C C . ILE A 1 94 ? 10.375 -6.582 -9.195 1 98.06 94 ILE A C 1
ATOM 758 O O . ILE A 1 94 ? 10.656 -5.953 -8.172 1 98.06 94 ILE A O 1
ATOM 762 N N . ARG A 1 95 ? 10.922 -6.316 -10.445 1 96.94 95 ARG A N 1
ATOM 763 C CA . ARG A 1 95 ? 11.852 -5.219 -10.688 1 96.94 95 ARG A CA 1
ATOM 764 C C . ARG A 1 95 ? 13.062 -5.305 -9.766 1 96.94 95 ARG A C 1
ATOM 766 O O . ARG A 1 95 ? 13.398 -4.336 -9.086 1 96.94 95 ARG A O 1
ATOM 773 N N . CYS A 1 96 ? 13.656 -6.512 -9.68 1 97.75 96 CYS A N 1
ATOM 774 C CA . CYS A 1 96 ? 14.859 -6.809 -8.914 1 97.75 96 CYS A CA 1
ATOM 775 C C . CYS A 1 96 ? 14.664 -6.461 -7.441 1 97.75 96 CYS A C 1
ATOM 777 O O . CYS A 1 96 ? 15.492 -5.777 -6.844 1 97.75 96 CYS A O 1
ATOM 779 N N . CYS A 1 97 ? 13.508 -6.836 -6.879 1 97.94 97 CYS A N 1
ATOM 780 C CA . CYS A 1 97 ? 13.172 -6.594 -5.48 1 97.94 97 CYS A CA 1
ATOM 781 C C . CYS A 1 97 ? 13.133 -5.102 -5.176 1 97.94 97 CYS A C 1
ATOM 783 O O . CYS A 1 97 ? 13.75 -4.645 -4.211 1 97.94 97 CYS A O 1
ATOM 785 N N . ALA A 1 98 ? 12.375 -4.406 -6 1 97.88 98 ALA A N 1
ATOM 786 C CA . ALA A 1 98 ? 12.297 -2.951 -5.906 1 97.88 98 ALA A CA 1
ATOM 787 C C . ALA A 1 98 ? 11.383 -2.523 -4.762 1 97.88 98 ALA A C 1
ATOM 789 O O . ALA A 1 98 ? 10.75 -3.365 -4.113 1 97.88 98 ALA A O 1
ATOM 790 N N . LEU A 1 99 ? 11.445 -1.205 -4.461 1 98.5 99 LEU A N 1
ATOM 791 C CA . LEU A 1 99 ? 10.523 -0.534 -3.549 1 98.5 99 LEU A CA 1
ATOM 792 C C . LEU A 1 99 ? 9.5 0.298 -4.32 1 98.5 99 LEU A C 1
ATOM 794 O O . LEU A 1 99 ? 9.867 1.058 -5.219 1 98.5 99 LEU A O 1
ATOM 798 N N . ARG A 1 100 ? 8.258 0.049 -4.023 1 98.38 100 ARG A N 1
ATOM 799 C CA . ARG A 1 100 ? 7.18 0.863 -4.582 1 98.38 100 ARG A CA 1
ATOM 800 C C . ARG A 1 100 ? 6.578 1.777 -3.52 1 98.38 100 ARG A C 1
ATOM 802 O O . ARG A 1 100 ? 6.289 1.337 -2.406 1 98.38 100 ARG A O 1
ATOM 809 N N . GLY A 1 101 ? 6.441 3.055 -3.863 1 98.75 101 GLY A N 1
ATOM 810 C CA . GLY A 1 101 ? 5.867 4 -2.92 1 98.75 101 GLY A CA 1
ATOM 811 C C . GLY A 1 101 ? 4.402 4.293 -3.186 1 98.75 101 GLY A C 1
ATOM 812 O O . GLY A 1 101 ? 3.971 4.32 -4.34 1 98.75 101 GLY A O 1
ATOM 813 N N . ARG A 1 102 ? 3.664 4.57 -2.125 1 98.75 102 ARG A N 1
ATOM 814 C CA . ARG A 1 102 ? 2.303 5.094 -2.178 1 98.75 102 ARG A CA 1
ATOM 815 C C . ARG A 1 102 ? 2.195 6.418 -1.425 1 98.75 102 ARG A C 1
ATOM 817 O O . ARG A 1 102 ? 2.65 6.527 -0.284 1 98.75 102 ARG A O 1
ATOM 824 N N . LEU A 1 103 ? 1.689 7.391 -2.109 1 98.88 103 LEU A N 1
ATOM 825 C CA . LEU A 1 103 ? 1.336 8.656 -1.468 1 98.88 103 LEU A CA 1
ATOM 826 C C . LEU A 1 103 ? -0.056 8.578 -0.85 1 98.88 103 LEU A C 1
ATOM 828 O O . LEU A 1 103 ? -1.045 8.375 -1.558 1 98.88 103 LEU A O 1
ATOM 832 N N . GLU A 1 104 ? -0.111 8.773 0.479 1 98.56 104 GLU A N 1
ATOM 833 C CA . GLU A 1 104 ? -1.368 8.562 1.19 1 98.56 104 GLU A CA 1
ATOM 834 C C . GLU A 1 104 ? -1.663 9.719 2.143 1 98.56 104 GLU A C 1
ATOM 836 O O . GLU A 1 104 ? -0.744 10.391 2.623 1 98.56 104 GLU A O 1
ATOM 841 N N . ASP A 1 105 ? -2.912 9.969 2.418 1 98.38 105 ASP A N 1
ATOM 842 C CA . ASP A 1 105 ? -3.445 10.781 3.506 1 98.38 105 ASP A CA 1
ATOM 843 C C . ASP A 1 105 ? -2.912 12.211 3.432 1 98.38 105 ASP A C 1
ATOM 845 O O . ASP A 1 105 ? -2.43 12.75 4.43 1 98.38 105 ASP A O 1
ATOM 849 N N . VAL A 1 106 ? -2.967 12.766 2.248 1 98.81 106 VAL A N 1
ATOM 850 C CA . VAL A 1 106 ? -2.592 14.164 2.07 1 98.81 106 VAL A CA 1
ATOM 851 C C . VAL A 1 106 ? -3.699 15.07 2.607 1 98.81 106 VAL A C 1
ATOM 853 O O . VAL A 1 106 ? -4.848 14.984 2.166 1 98.81 106 VAL A O 1
ATOM 856 N N . VAL A 1 107 ? -3.344 15.914 3.566 1 98.81 107 VAL A N 1
ATOM 857 C CA . VAL A 1 107 ? -4.352 16.781 4.152 1 98.81 107 VAL A CA 1
ATOM 858 C C . VAL A 1 107 ? -3.693 18.078 4.633 1 98.81 107 VAL A C 1
ATOM 860 O O . VAL A 1 107 ? -2.586 18.062 5.176 1 98.81 107 VAL A O 1
ATOM 863 N N . VAL A 1 108 ? -4.258 19.156 4.328 1 98.75 108 VAL A N 1
ATOM 864 C CA . VAL A 1 108 ? -3.898 20.484 4.82 1 98.75 108 VAL A CA 1
ATOM 865 C C . VAL A 1 108 ? -5.055 21.062 5.629 1 98.75 108 VAL A C 1
ATOM 867 O O . VAL A 1 108 ? -6.211 21 5.207 1 98.75 108 VAL A O 1
ATOM 870 N N . ASN A 1 109 ? -4.727 21.562 6.812 1 98.81 109 ASN A N 1
ATOM 871 C CA . ASN A 1 109 ? -5.727 22.234 7.637 1 98.81 109 ASN A CA 1
ATOM 872 C C . ASN A 1 109 ? -6.465 23.312 6.852 1 98.81 109 ASN A C 1
ATOM 874 O O . ASN A 1 109 ? -5.844 24.125 6.172 1 98.81 109 ASN A O 1
ATOM 878 N N . GLN A 1 110 ? -7.738 23.312 7.008 1 98.25 110 GLN A N 1
ATOM 879 C CA . GLN A 1 110 ? -8.594 24.203 6.242 1 98.25 110 GLN A CA 1
ATOM 880 C C . GLN A 1 110 ? -8.195 25.656 6.461 1 98.25 110 GLN A C 1
ATOM 882 O O . GLN A 1 110 ? -8.195 26.453 5.52 1 98.25 110 GLN A O 1
ATOM 887 N N . ALA A 1 111 ? -7.852 26.047 7.656 1 97.31 111 ALA A N 1
ATOM 888 C CA . ALA A 1 111 ? -7.527 27.422 8.016 1 97.31 111 ALA A CA 1
ATOM 889 C C . ALA A 1 111 ? -6.203 27.859 7.391 1 97.31 111 ALA A C 1
ATOM 891 O O . ALA A 1 111 ? -5.879 29.047 7.371 1 97.31 111 ALA A O 1
ATOM 892 N N . TYR A 1 112 ? -5.477 26.891 6.875 1 96.75 112 TYR A N 1
ATOM 893 C CA . TYR A 1 112 ? -4.148 27.188 6.355 1 96.75 112 TYR A CA 1
ATOM 894 C C . TYR A 1 112 ? -4.094 27 4.848 1 96.75 112 TYR A C 1
ATOM 896 O O . TYR A 1 112 ? -3.012 27 4.254 1 96.75 112 TYR A O 1
ATOM 904 N N . ARG A 1 113 ? -5.195 26.703 4.234 1 94.62 113 ARG A N 1
ATOM 905 C CA . ARG A 1 113 ? -5.227 26.453 2.799 1 94.62 113 ARG A CA 1
ATOM 906 C C . ARG A 1 113 ? -4.977 27.734 2.01 1 94.62 113 ARG A C 1
ATOM 908 O O . ARG A 1 113 ? -5.098 28.844 2.551 1 94.62 113 ARG A O 1
ATOM 915 N N . GLY A 1 114 ? -4.504 27.609 0.773 1 91.31 114 GLY A N 1
ATOM 916 C CA . GLY A 1 114 ? -4.195 28.766 -0.065 1 91.31 114 GLY A CA 1
ATOM 917 C C . GLY A 1 114 ? -2.762 29.234 0.077 1 91.31 114 GLY A C 1
ATOM 918 O O . GLY A 1 114 ? -2.406 30.312 -0.421 1 91.31 114 GLY A O 1
ATOM 919 N N . LYS A 1 115 ? -1.927 28.531 0.723 1 91.88 115 LYS A N 1
ATOM 920 C CA . LYS A 1 115 ? -0.529 28.891 0.95 1 91.88 115 LYS A CA 1
ATOM 921 C C . LYS A 1 115 ? 0.409 27.891 0.294 1 91.88 115 LYS A C 1
ATOM 923 O O . LYS A 1 115 ? 1.572 27.766 0.684 1 91.88 115 LYS A O 1
ATOM 928 N N . ASN A 1 116 ? -0.119 26.984 -0.526 1 94.81 116 ASN A N 1
ATOM 929 C CA . ASN A 1 116 ? 0.626 25.984 -1.291 1 94.81 116 ASN A CA 1
ATOM 930 C C . ASN A 1 116 ? 1.229 24.906 -0.383 1 94.81 116 ASN A C 1
ATOM 932 O O . ASN A 1 116 ? 2.289 24.359 -0.686 1 94.81 116 ASN A O 1
ATOM 936 N N . LEU A 1 117 ? 0.636 24.719 0.773 1 97.31 117 LEU A N 1
ATOM 937 C CA . LEU A 1 117 ? 1.138 23.719 1.701 1 97.31 117 LEU A CA 1
ATOM 938 C C . LEU A 1 117 ? 0.885 22.312 1.166 1 97.31 117 LEU A C 1
ATOM 940 O O . LEU A 1 117 ? 1.654 21.391 1.444 1 97.31 117 LEU A O 1
ATOM 944 N N . GLY A 1 118 ? -0.244 22.141 0.457 1 97.81 118 GLY A N 1
ATOM 945 C CA . GLY A 1 118 ? -0.492 20.859 -0.198 1 97.81 118 GLY A CA 1
ATOM 946 C C . GLY A 1 118 ? 0.602 20.469 -1.173 1 97.81 118 GLY A C 1
ATOM 947 O O . GLY A 1 118 ? 1.106 19.344 -1.128 1 97.81 118 GLY A O 1
ATOM 948 N N . LYS A 1 119 ? 0.912 21.438 -2.012 1 97.12 119 LYS A N 1
ATOM 949 C CA . LYS A 1 119 ? 2.012 21.219 -2.947 1 97.12 119 LYS A CA 1
ATOM 950 C C . LYS A 1 119 ? 3.309 20.906 -2.205 1 97.12 119 LYS A C 1
ATOM 952 O O . LYS A 1 119 ? 4.027 19.969 -2.568 1 97.12 119 LYS A O 1
ATOM 957 N N . LEU A 1 120 ? 3.58 21.641 -1.214 1 97.31 120 LEU A N 1
ATOM 958 C CA . LEU A 1 120 ? 4.809 21.5 -0.44 1 97.31 120 LEU A CA 1
ATOM 959 C C . LEU A 1 120 ? 4.914 20.109 0.17 1 97.31 120 LEU A C 1
ATOM 961 O O . LEU A 1 120 ? 5.945 19.438 0.04 1 97.31 120 LEU A O 1
ATOM 965 N N . ILE A 1 121 ? 3.895 19.625 0.821 1 98.19 121 ILE A N 1
ATOM 966 C CA . ILE A 1 121 ? 3.963 18.359 1.535 1 98.19 121 ILE A CA 1
ATOM 967 C C . ILE A 1 121 ? 4.086 17.203 0.536 1 98.19 121 ILE A C 1
ATOM 969 O O . ILE A 1 121 ? 4.758 16.219 0.805 1 98.19 121 ILE A O 1
ATOM 973 N N . VAL A 1 122 ? 3.439 17.281 -0.619 1 98.44 122 VAL A N 1
ATOM 974 C CA . VAL A 1 122 ? 3.566 16.25 -1.644 1 98.44 122 VAL A CA 1
ATOM 975 C C . VAL A 1 122 ? 4.992 16.234 -2.188 1 98.44 122 VAL A C 1
ATOM 977 O O . VAL A 1 122 ? 5.566 15.164 -2.42 1 98.44 122 VAL A O 1
ATOM 980 N N . GLN A 1 123 ? 5.57 17.375 -2.387 1 97.75 123 GLN A N 1
ATOM 981 C CA . GLN A 1 123 ? 6.957 17.453 -2.836 1 97.75 123 GLN A CA 1
ATOM 982 C C . GLN A 1 123 ? 7.898 16.797 -1.83 1 97.75 123 GLN A C 1
ATOM 984 O O . GLN A 1 123 ? 8.891 16.172 -2.215 1 97.75 123 GLN A O 1
ATOM 989 N N . VAL A 1 124 ? 7.633 17 -0.595 1 98.31 124 VAL A N 1
ATOM 990 C CA . VAL A 1 124 ? 8.43 16.359 0.451 1 98.31 124 VAL A CA 1
ATOM 991 C C . VAL A 1 124 ? 8.352 14.844 0.308 1 98.31 124 VAL A C 1
ATOM 993 O O . VAL A 1 124 ? 9.367 14.148 0.398 1 98.31 124 VAL A O 1
ATOM 996 N N . ILE A 1 125 ? 7.141 14.297 0.083 1 98.62 125 ILE A N 1
ATOM 997 C CA . ILE A 1 125 ? 6.969 12.852 -0.048 1 98.62 125 ILE A CA 1
ATOM 998 C C . ILE A 1 125 ? 7.691 12.359 -1.3 1 98.62 125 ILE A C 1
ATOM 1000 O O . ILE A 1 125 ? 8.305 11.289 -1.289 1 98.62 125 ILE A O 1
ATOM 1004 N N . LEU A 1 126 ? 7.578 13.133 -2.346 1 98.06 126 LEU A N 1
ATOM 1005 C CA . LEU A 1 126 ? 8.305 12.805 -3.564 1 98.06 126 LEU A CA 1
ATOM 1006 C C . LEU A 1 126 ? 9.805 12.711 -3.293 1 98.06 126 LEU A C 1
ATOM 1008 O O . LEU A 1 126 ? 10.461 11.766 -3.732 1 98.06 126 LEU A O 1
ATOM 1012 N N . HIS A 1 127 ? 10.289 13.672 -2.6 1 97.5 127 HIS A N 1
ATOM 1013 C CA . HIS A 1 127 ? 11.695 13.672 -2.205 1 97.5 127 HIS A CA 1
ATOM 1014 C C . HIS A 1 127 ? 12.039 12.422 -1.398 1 97.5 127 HIS A C 1
ATOM 1016 O O . HIS A 1 127 ? 13.031 11.75 -1.683 1 97.5 127 HIS A O 1
ATOM 1022 N N . LEU A 1 128 ? 11.266 12.102 -0.399 1 98.19 128 LEU A N 1
ATOM 1023 C CA . LEU A 1 128 ? 11.492 10.938 0.449 1 98.19 128 LEU A CA 1
ATOM 1024 C C . LEU A 1 128 ? 11.477 9.656 -0.377 1 98.19 128 LEU A C 1
ATOM 1026 O O . LEU A 1 128 ? 12.32 8.773 -0.178 1 98.19 128 LEU A O 1
ATOM 1030 N N . ALA A 1 129 ? 10.484 9.516 -1.279 1 98.44 129 ALA A N 1
ATOM 1031 C CA . ALA A 1 129 ? 10.375 8.328 -2.125 1 98.44 129 ALA A CA 1
ATOM 1032 C C . ALA A 1 129 ? 11.656 8.109 -2.928 1 98.44 129 ALA A C 1
ATOM 1034 O O . ALA A 1 129 ? 12.164 6.992 -3.008 1 98.44 129 ALA A O 1
ATOM 1035 N N . ARG A 1 130 ? 12.203 9.18 -3.484 1 97.12 130 ARG A N 1
ATOM 1036 C CA . ARG A 1 130 ? 13.461 9.102 -4.219 1 97.12 130 ARG A CA 1
ATOM 1037 C C . ARG A 1 130 ? 14.609 8.711 -3.293 1 97.12 130 ARG A C 1
ATOM 1039 O O . ARG A 1 130 ? 15.414 7.836 -3.625 1 97.12 130 ARG A O 1
ATOM 1046 N N . ARG A 1 131 ? 14.609 9.336 -2.188 1 96.69 131 ARG A N 1
ATOM 1047 C CA . ARG A 1 131 ? 15.703 9.148 -1.242 1 96.69 131 ARG A CA 1
ATOM 1048 C C . ARG A 1 131 ? 15.758 7.711 -0.735 1 96.69 131 ARG A C 1
ATOM 1050 O O . ARG A 1 131 ? 16.844 7.156 -0.543 1 96.69 131 ARG A O 1
ATOM 1057 N N . VAL A 1 132 ? 14.602 7.141 -0.501 1 97.19 132 VAL A N 1
ATOM 1058 C CA . VAL A 1 132 ? 14.57 5.801 0.075 1 97.19 132 VAL A CA 1
ATOM 1059 C C . VAL A 1 132 ? 14.742 4.758 -1.028 1 97.19 132 VAL A C 1
ATOM 1061 O O . VAL A 1 132 ? 14.969 3.58 -0.748 1 97.19 132 VAL A O 1
ATOM 1064 N N . GLY A 1 133 ? 14.523 5.184 -2.301 1 97.69 133 GLY A N 1
ATOM 1065 C CA . GLY A 1 133 ? 14.867 4.305 -3.406 1 97.69 133 GLY A CA 1
ATOM 1066 C C . GLY A 1 133 ? 13.656 3.68 -4.07 1 97.69 133 GLY A C 1
ATOM 1067 O O . GLY A 1 133 ? 13.75 2.604 -4.664 1 97.69 133 GLY A O 1
ATOM 1068 N N . CYS A 1 134 ? 12.531 4.273 -3.941 1 98.44 134 CYS A N 1
ATOM 1069 C CA . CYS A 1 134 ? 11.367 3.791 -4.672 1 98.44 134 CYS A CA 1
ATOM 1070 C C . CYS A 1 134 ? 11.539 3.986 -6.172 1 98.44 134 CYS A C 1
ATOM 1072 O O . CYS A 1 134 ? 12.07 5.012 -6.609 1 98.44 134 CYS A O 1
ATOM 1074 N N . TYR A 1 135 ? 11.055 3.01 -6.945 1 97.81 135 TYR A N 1
ATOM 1075 C CA . TYR A 1 135 ? 11.18 3.143 -8.391 1 97.81 135 TYR A CA 1
ATOM 1076 C C . TYR A 1 135 ? 9.977 3.873 -8.977 1 97.81 135 TYR A C 1
ATOM 1078 O O . TYR A 1 135 ? 10.031 4.363 -10.109 1 97.81 135 TYR A O 1
ATOM 1086 N N . LYS A 1 136 ? 8.922 3.887 -8.211 1 97.75 136 LYS A N 1
ATOM 1087 C CA . LYS A 1 136 ? 7.711 4.609 -8.594 1 97.75 136 LYS A CA 1
ATOM 1088 C C . LYS A 1 136 ? 6.91 5.031 -7.371 1 97.75 136 LYS A C 1
ATOM 1090 O O . LYS A 1 136 ? 7.012 4.414 -6.309 1 97.75 136 LYS A O 1
ATOM 1095 N N . LEU A 1 137 ? 6.238 6.152 -7.488 1 98.81 137 LEU A N 1
ATOM 1096 C CA . LEU A 1 137 ? 5.277 6.656 -6.512 1 98.81 137 LEU A CA 1
ATOM 1097 C C . LEU A 1 137 ? 3.891 6.789 -7.133 1 98.81 137 LEU A C 1
ATOM 1099 O O . LEU A 1 137 ? 3.748 7.324 -8.234 1 98.81 137 LEU A O 1
ATOM 1103 N N . SER A 1 138 ? 2.904 6.168 -6.441 1 98.81 138 SER A N 1
ATOM 1104 C CA . SER A 1 138 ? 1.548 6.254 -6.973 1 98.81 138 SER A CA 1
ATOM 1105 C C . SER A 1 138 ? 0.565 6.73 -5.91 1 98.81 138 SER A C 1
ATOM 1107 O O . SER A 1 138 ? 0.898 6.77 -4.723 1 98.81 138 SER A O 1
ATOM 1109 N N . LEU A 1 139 ? -0.55 7.148 -6.352 1 98.75 139 LEU A N 1
ATOM 1110 C CA . LEU A 1 139 ? -1.647 7.566 -5.484 1 98.75 139 LEU A CA 1
ATOM 1111 C C . LEU A 1 139 ? -2.996 7.293 -6.145 1 98.75 139 LEU A C 1
ATOM 1113 O O . LEU A 1 139 ? -3.062 7.059 -7.355 1 98.75 139 LEU A O 1
ATOM 1117 N N . ASP A 1 140 ? -3.994 7.277 -5.32 1 98.12 140 ASP A N 1
ATOM 1118 C CA . ASP A 1 140 ? -5.391 7.281 -5.746 1 98.12 140 ASP A CA 1
ATOM 1119 C C . ASP A 1 140 ? -6.035 8.648 -5.504 1 98.12 140 ASP A C 1
ATOM 1121 O O . ASP A 1 140 ? -5.828 9.258 -4.453 1 98.12 140 ASP A O 1
ATOM 1125 N N . CYS A 1 141 ? -6.75 9.07 -6.484 1 97.31 141 CYS A N 1
ATOM 1126 C CA . CYS A 1 141 ? -7.285 10.406 -6.246 1 97.31 141 CYS A CA 1
ATOM 1127 C C . CYS A 1 141 ? -8.633 10.586 -6.938 1 97.31 141 CYS A C 1
ATOM 1129 O O . CYS A 1 141 ? -9.008 9.781 -7.785 1 97.31 141 CYS A O 1
ATOM 1131 N N . LYS A 1 142 ? -9.352 11.641 -6.48 1 98.12 142 LYS A N 1
ATOM 1132 C CA . LYS A 1 142 ? -10.617 12.094 -7.059 1 98.12 142 LYS A CA 1
ATOM 1133 C C . LYS A 1 142 ? -10.391 12.805 -8.383 1 98.12 142 LYS A C 1
ATOM 1135 O O . LYS A 1 142 ? -9.328 13.383 -8.617 1 98.12 142 LYS A O 1
ATOM 1140 N N . ASP A 1 143 ? -11.469 12.797 -9.164 1 98.38 143 ASP A N 1
ATOM 1141 C CA . ASP A 1 143 ? -11.422 13.461 -10.461 1 98.38 143 ASP A CA 1
ATOM 1142 C C . ASP A 1 143 ? -10.945 14.906 -10.32 1 98.38 143 ASP A C 1
ATOM 1144 O O . ASP A 1 143 ? -10.117 15.375 -11.109 1 98.38 143 ASP A O 1
ATOM 1148 N N . ASN A 1 144 ? -11.5 15.609 -9.383 1 98.12 144 ASN A N 1
ATOM 1149 C CA . ASN A 1 144 ? -11.266 17.047 -9.281 1 98.12 144 ASN A CA 1
ATOM 1150 C C . ASN A 1 144 ? -9.852 17.359 -8.812 1 98.12 144 ASN A C 1
ATOM 1152 O O . ASN A 1 144 ? -9.406 18.5 -8.867 1 98.12 144 ASN A O 1
ATOM 1156 N N . LEU A 1 145 ? -9.094 16.359 -8.344 1 98.06 145 LEU A N 1
ATOM 1157 C CA . LEU A 1 145 ? -7.738 16.578 -7.844 1 98.06 145 LEU A CA 1
ATOM 1158 C C . LEU A 1 145 ? -6.703 16.203 -8.898 1 98.06 145 LEU A C 1
ATOM 1160 O O . LEU A 1 145 ? -5.508 16.422 -8.703 1 98.06 145 LEU A O 1
ATOM 1164 N N . ILE A 1 146 ? -7.121 15.68 -10.031 1 98.5 146 ILE A N 1
ATOM 1165 C CA . ILE A 1 146 ? -6.219 15.227 -11.086 1 98.5 146 ILE A CA 1
ATOM 1166 C C . ILE A 1 146 ? -5.32 16.375 -11.531 1 98.5 146 ILE A C 1
ATOM 1168 O O . ILE A 1 146 ? -4.098 16.234 -11.57 1 98.5 146 ILE A O 1
ATOM 1172 N N . PRO A 1 147 ? -5.871 17.578 -11.805 1 98.44 147 PRO A N 1
ATOM 1173 C CA . PRO A 1 147 ? -5 18.672 -12.242 1 98.44 147 PRO A CA 1
ATOM 1174 C C . PRO A 1 147 ? -3.947 19.031 -11.203 1 98.44 147 PRO A C 1
ATOM 1176 O O . PRO A 1 147 ? -2.816 19.375 -11.555 1 98.44 147 PRO A O 1
ATOM 1179 N N . PHE A 1 148 ? -4.332 19.016 -9.961 1 98.44 148 PHE A N 1
ATOM 1180 C CA . PHE A 1 148 ? -3.41 19.328 -8.875 1 98.44 148 PHE A CA 1
ATOM 1181 C C . PHE A 1 148 ? -2.197 18.406 -8.922 1 98.44 148 PHE A C 1
ATOM 1183 O O . PHE A 1 148 ? -1.056 18.859 -8.891 1 98.44 148 PHE A O 1
ATOM 1190 N N . TYR A 1 149 ? -2.363 17.094 -9.016 1 98.75 149 TYR A N 1
ATOM 1191 C CA . TYR A 1 149 ? -1.271 16.125 -8.984 1 98.75 149 TYR A CA 1
ATOM 1192 C C . TYR A 1 149 ? -0.532 16.094 -10.312 1 98.75 149 TYR A C 1
ATOM 1194 O O . TYR A 1 149 ? 0.677 15.859 -10.359 1 98.75 149 TYR A O 1
ATOM 1202 N N . GLU A 1 150 ? -1.271 16.344 -11.398 1 98.69 150 GLU A N 1
ATOM 1203 C CA . GLU A 1 150 ? -0.607 16.484 -12.695 1 98.69 150 GLU A CA 1
ATOM 1204 C C . GLU A 1 150 ? 0.446 17.578 -12.664 1 98.69 150 GLU A C 1
ATOM 1206 O O . GLU A 1 150 ? 1.532 17.422 -13.227 1 98.69 150 GLU A O 1
ATOM 1211 N N . ALA A 1 151 ? 0.143 18.641 -12.023 1 98.12 151 ALA A N 1
ATOM 1212 C CA . ALA A 1 151 ? 1.059 19.781 -11.914 1 98.12 151 ALA A CA 1
ATOM 1213 C C . ALA A 1 151 ? 2.318 19.391 -11.141 1 98.12 151 ALA A C 1
ATOM 1215 O O . ALA A 1 151 ? 3.342 20.078 -11.234 1 98.12 151 ALA A O 1
ATOM 1216 N N . LEU A 1 152 ? 2.225 18.359 -10.383 1 97.5 152 LEU A N 1
ATOM 1217 C CA . LEU A 1 152 ? 3.352 17.906 -9.578 1 97.5 152 LEU A CA 1
ATOM 1218 C C . LEU A 1 152 ? 4.078 16.75 -10.258 1 97.5 152 LEU A C 1
ATOM 1220 O O . LEU A 1 152 ? 4.988 16.156 -9.672 1 97.5 152 LEU A O 1
ATOM 1224 N N . GLY A 1 153 ? 3.654 16.328 -11.438 1 98.12 153 GLY A N 1
ATOM 1225 C CA . GLY A 1 153 ? 4.398 15.367 -12.242 1 98.12 153 GLY A CA 1
ATOM 1226 C C . GLY A 1 153 ? 3.738 14 -12.312 1 98.12 153 GLY A C 1
ATOM 1227 O O . GLY A 1 153 ? 4.199 13.117 -13.039 1 98.12 153 GLY A O 1
ATOM 1228 N N . PHE A 1 154 ? 2.639 13.828 -11.602 1 98.75 154 PHE A N 1
ATOM 1229 C CA . PHE A 1 154 ? 1.911 12.57 -11.688 1 98.75 154 PHE A CA 1
ATOM 1230 C C . PHE A 1 154 ? 1.096 12.508 -12.977 1 98.75 154 PHE A C 1
ATOM 1232 O O . PHE A 1 154 ? 0.745 13.539 -13.547 1 98.75 154 PHE A O 1
ATOM 1239 N N . GLU A 1 155 ? 0.814 11.266 -13.344 1 98.56 155 GLU A N 1
ATOM 1240 C CA . GLU A 1 155 ? 0.012 11.086 -14.547 1 98.56 155 GLU A CA 1
ATOM 1241 C C . GLU A 1 155 ? -0.885 9.852 -14.438 1 98.56 155 GLU A C 1
ATOM 1243 O O . GLU A 1 155 ? -0.536 8.883 -13.758 1 98.56 155 GLU A O 1
ATOM 1248 N N . CYS A 1 156 ? -2.012 9.945 -15.125 1 98.12 156 CYS A N 1
ATOM 1249 C CA . CYS A 1 156 ? -2.814 8.758 -15.391 1 98.12 156 CYS A CA 1
ATOM 1250 C C . CYS A 1 156 ? -2.287 8 -16.609 1 98.12 156 CYS A C 1
ATOM 1252 O O . CYS A 1 156 ? -2.271 8.539 -17.719 1 98.12 156 CYS A O 1
ATOM 125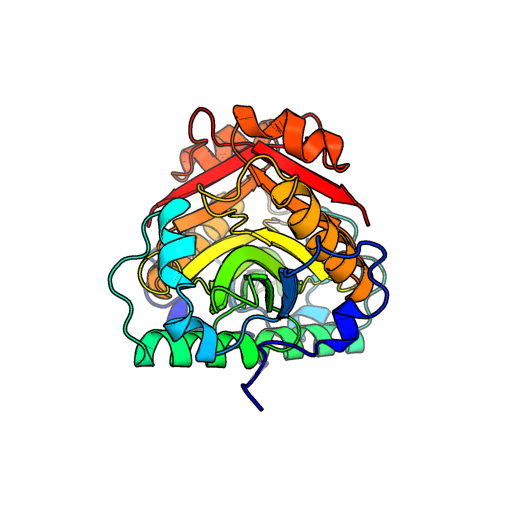4 N N . GLU A 1 157 ? -1.842 6.836 -16.391 1 97.69 157 GLU A N 1
ATOM 1255 C CA . GLU A 1 157 ? -1.404 6.055 -17.547 1 97.69 157 GLU A CA 1
ATOM 1256 C C . GLU A 1 157 ? -2.594 5.594 -18.375 1 97.69 157 GLU A C 1
ATOM 1258 O O . GLU A 1 157 ? -3.498 4.93 -17.875 1 97.69 157 GLU A O 1
ATOM 1263 N N . PRO A 1 158 ? -2.596 5.949 -19.688 1 97 158 PRO A N 1
ATOM 1264 C CA . PRO A 1 158 ? -3.738 5.562 -20.516 1 97 158 PRO A CA 1
ATOM 1265 C C . PRO A 1 158 ? -4.016 4.062 -20.484 1 97 158 PRO A C 1
ATOM 1267 O O . PRO A 1 158 ? -3.1 3.256 -20.672 1 97 158 PRO A O 1
ATOM 1270 N N . GLY A 1 159 ? -5.258 3.725 -20.219 1 97.38 159 GLY A N 1
ATOM 1271 C CA . GLY A 1 159 ? -5.684 2.336 -20.203 1 97.38 159 GLY A CA 1
ATOM 1272 C C . GLY A 1 159 ? -5.301 1.6 -18.938 1 97.38 159 GLY A C 1
ATOM 1273 O O . GLY A 1 159 ? -5.598 0.413 -18.797 1 97.38 159 GLY A O 1
ATOM 1274 N N . ASN A 1 160 ? -4.629 2.238 -18.047 1 97.44 160 ASN A N 1
ATOM 1275 C CA . ASN A 1 160 ? -4.09 1.587 -16.859 1 97.44 160 ASN A CA 1
ATOM 1276 C C . ASN A 1 160 ? -4.16 2.5 -15.633 1 97.44 160 ASN A C 1
ATOM 1278 O O . ASN A 1 160 ? -3.197 2.604 -14.875 1 97.44 160 ASN A O 1
ATOM 1282 N N . ALA A 1 161 ? -5.246 3.205 -15.422 1 98.31 161 ALA A N 1
ATOM 1283 C CA . ALA A 1 161 ? -5.301 4.238 -14.391 1 98.31 161 ALA A CA 1
ATOM 1284 C C . ALA A 1 161 ? -6.512 4.047 -13.484 1 98.31 161 ALA A C 1
ATOM 1286 O O . ALA A 1 161 ? -6.984 4.996 -12.852 1 98.31 161 ALA A O 1
ATOM 1287 N N . ASN A 1 162 ? -7.016 2.777 -13.359 1 98.62 162 ASN A N 1
ATOM 1288 C CA . ASN A 1 162 ? -8.234 2.562 -12.594 1 98.62 162 ASN A CA 1
ATOM 1289 C C . ASN A 1 162 ? -7.93 2.066 -11.18 1 98.62 162 ASN A C 1
ATOM 1291 O O . ASN A 1 162 ? -7.086 1.187 -11 1 98.62 162 ASN A O 1
ATOM 1295 N N . MET A 1 163 ? -8.539 2.67 -10.242 1 98.75 163 MET A N 1
ATOM 1296 C CA . MET A 1 163 ? -8.555 2.166 -8.867 1 98.75 163 MET A CA 1
ATOM 1297 C C . MET A 1 163 ? -9.906 1.541 -8.539 1 98.75 163 MET A C 1
ATOM 1299 O O . MET A 1 163 ? -10.945 2.152 -8.766 1 98.75 163 MET A O 1
ATOM 1303 N N . MET A 1 164 ? -9.922 0.288 -8.109 1 98.81 164 MET A N 1
ATOM 1304 C CA . MET A 1 164 ? -11.141 -0.399 -7.703 1 98.81 164 MET A CA 1
ATOM 1305 C C . MET A 1 164 ? -11.094 -0.767 -6.223 1 98.81 164 MET A C 1
ATOM 1307 O O . MET A 1 164 ? -10.016 -0.963 -5.664 1 98.81 164 MET A O 1
ATOM 1311 N N . VAL A 1 165 ? -12.281 -0.795 -5.602 1 98.69 165 VAL A N 1
ATOM 1312 C CA . VAL A 1 165 ? -12.32 -1.027 -4.164 1 98.69 165 VAL A CA 1
ATOM 1313 C C . VAL A 1 165 ? -13.477 -1.967 -3.824 1 98.69 165 VAL A C 1
ATOM 1315 O O . VAL A 1 165 ? -14.453 -2.059 -4.574 1 98.69 165 VAL A O 1
ATOM 1318 N N . ILE A 1 166 ? -13.336 -2.75 -2.846 1 98.44 166 ILE A N 1
ATOM 1319 C CA . ILE A 1 166 ? -14.391 -3.469 -2.145 1 98.44 166 ILE A CA 1
ATOM 1320 C C . ILE A 1 166 ? -14.312 -3.18 -0.648 1 98.44 166 ILE A C 1
ATOM 1322 O O . ILE A 1 166 ? -13.219 -3.182 -0.068 1 98.44 166 ILE A O 1
ATOM 1326 N N . ARG A 1 167 ? -15.375 -2.756 -0.064 1 96.38 167 ARG A N 1
ATOM 1327 C CA . ARG A 1 167 ? -15.422 -2.547 1.38 1 96.38 167 ARG A CA 1
ATOM 1328 C C . ARG A 1 167 ? -15.703 -3.854 2.113 1 96.38 167 ARG A C 1
ATOM 1330 O O . ARG A 1 167 ? -16.547 -4.648 1.674 1 96.38 167 ARG A O 1
ATOM 1337 N N . LEU A 1 168 ? -14.977 -4.074 3.113 1 96.31 168 LEU A N 1
ATOM 1338 C CA . LEU A 1 168 ? -15.031 -5.367 3.789 1 96.31 168 LEU A CA 1
ATOM 1339 C C . LEU A 1 168 ? -15.688 -5.234 5.16 1 96.31 168 LEU A C 1
ATOM 1341 O O . LEU A 1 168 ? -15.648 -4.164 5.77 1 96.31 168 LEU A O 1
ATOM 1345 N N . MET B 1 1 ? 10.977 -28.281 7.383 1 53.53 1 MET B N 1
ATOM 1346 C CA . MET B 1 1 ? 9.727 -27.625 7.004 1 53.53 1 MET B CA 1
ATOM 1347 C C . MET B 1 1 ? 9.977 -26.219 6.5 1 53.53 1 MET B C 1
ATOM 1349 O O . MET B 1 1 ? 10.688 -25.438 7.141 1 53.53 1 MET B O 1
ATOM 1353 N N . THR B 1 2 ? 9.711 -25.906 5.098 1 79.12 2 THR B N 1
ATOM 1354 C CA . THR B 1 2 ? 10.203 -24.688 4.488 1 79.12 2 THR B CA 1
ATOM 1355 C C . THR B 1 2 ? 9.484 -23.469 5.07 1 79.12 2 THR B C 1
ATOM 1357 O O . THR B 1 2 ? 8.336 -23.562 5.496 1 79.12 2 THR B O 1
ATOM 1360 N N . GLU B 1 3 ? 10.227 -22.469 5.402 1 91.75 3 GLU B N 1
ATOM 1361 C CA . GLU B 1 3 ? 9.766 -21.25 6.062 1 91.75 3 GLU B CA 1
ATOM 1362 C C . GLU B 1 3 ? 8.703 -20.531 5.227 1 91.75 3 GLU B C 1
ATOM 1364 O O . GLU B 1 3 ? 8.945 -20.188 4.07 1 91.75 3 GLU B O 1
ATOM 1369 N N . SER B 1 4 ? 7.449 -20.516 5.773 1 96.5 4 SER B N 1
ATOM 1370 C CA . SER B 1 4 ? 6.352 -19.812 5.129 1 96.5 4 SER B CA 1
ATOM 1371 C C . SER B 1 4 ? 6.355 -18.328 5.484 1 96.5 4 SER B C 1
ATOM 1373 O O . SER B 1 4 ? 6.816 -17.953 6.562 1 96.5 4 SER B O 1
ATOM 1375 N N . LEU B 1 5 ? 5.891 -17.594 4.574 1 98.12 5 LEU B N 1
ATOM 1376 C CA . LEU B 1 5 ? 5.91 -16.141 4.777 1 98.12 5 LEU B CA 1
ATOM 1377 C C . LEU B 1 5 ? 4.953 -15.734 5.895 1 98.12 5 LEU B C 1
ATOM 1379 O O . LEU B 1 5 ? 5.188 -14.742 6.586 1 98.12 5 LEU B O 1
ATOM 1383 N N . TYR B 1 6 ? 3.854 -16.406 6.02 1 97.88 6 TYR B N 1
ATOM 1384 C CA . TYR B 1 6 ? 2.893 -16.141 7.086 1 97.88 6 TYR B CA 1
ATOM 1385 C C . TYR B 1 6 ? 2.25 -17.438 7.562 1 97.88 6 TYR B C 1
ATOM 1387 O O . TYR B 1 6 ? 2.502 -18.516 7 1 97.88 6 TYR B O 1
ATOM 1395 N N . ASP B 1 7 ? 1.507 -17.406 8.656 1 96.25 7 ASP B N 1
ATOM 1396 C CA . ASP B 1 7 ? 0.885 -18.594 9.25 1 96.25 7 ASP B CA 1
ATOM 1397 C C . ASP B 1 7 ? -0.228 -19.141 8.359 1 96.25 7 ASP B C 1
ATOM 1399 O O . ASP B 1 7 ? -1.229 -18.453 8.125 1 96.25 7 ASP B O 1
ATOM 1403 N N . GLU B 1 8 ? -0.081 -20.344 7.914 1 95.44 8 GLU B N 1
ATOM 1404 C CA . GLU B 1 8 ? -1 -20.984 6.973 1 95.44 8 GLU B CA 1
ATOM 1405 C C . GLU B 1 8 ? -2.396 -21.125 7.574 1 95.44 8 GLU B C 1
ATOM 1407 O O . GLU B 1 8 ? -3.373 -21.312 6.848 1 95.44 8 GLU B O 1
ATOM 1412 N N . SER B 1 9 ? -2.498 -21.125 8.828 1 95.75 9 SER B N 1
ATOM 1413 C CA . SER B 1 9 ? -3.793 -21.25 9.484 1 95.75 9 SER B CA 1
ATOM 1414 C C . SER B 1 9 ? -4.734 -20.125 9.086 1 9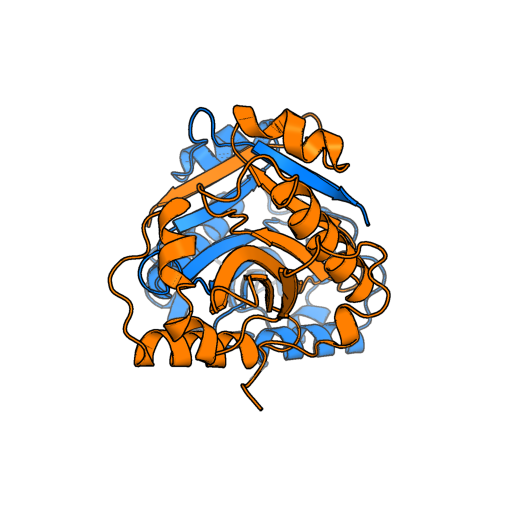5.75 9 SER B C 1
ATOM 1416 O O . SER B 1 9 ? -5.953 -20.25 9.227 1 95.75 9 SER B O 1
ATOM 1418 N N . LEU B 1 10 ? -4.18 -19.016 8.625 1 96.12 10 LEU B N 1
ATOM 1419 C CA . LEU B 1 10 ? -5 -17.906 8.172 1 96.12 10 LEU B CA 1
ATOM 1420 C C . LEU B 1 10 ? -5.82 -18.297 6.945 1 96.12 10 LEU B C 1
ATOM 1422 O O . LEU B 1 10 ? -6.809 -17.625 6.617 1 96.12 10 LEU B O 1
ATOM 1426 N N . LEU B 1 11 ? -5.371 -19.234 6.273 1 96.25 11 LEU B N 1
ATOM 1427 C CA . LEU B 1 11 ? -6.082 -19.734 5.098 1 96.25 11 LEU B CA 1
ATOM 1428 C C . LEU B 1 11 ? -7.129 -20.766 5.488 1 96.25 11 LEU B C 1
ATOM 1430 O O . LEU B 1 11 ? -7.918 -21.203 4.652 1 96.25 11 LEU B O 1
ATOM 1434 N N . SER B 1 12 ? -7.16 -21.016 6.871 1 86.38 12 SER B N 1
ATOM 1435 C CA . SER B 1 12 ? -8.094 -22.031 7.352 1 86.38 12 SER B CA 1
ATOM 1436 C C . SER B 1 12 ? -9.539 -21.594 7.145 1 86.38 12 SER B C 1
ATOM 1438 O O . SER B 1 12 ? -9.867 -20.422 7.324 1 86.38 12 SER B O 1
ATOM 1440 N N . LYS B 1 13 ? -10.344 -22.234 6.656 1 77.56 13 LYS B N 1
ATOM 1441 C CA . LYS B 1 13 ? -11.773 -22.031 6.473 1 77.56 13 LYS B CA 1
ATOM 1442 C C . LYS B 1 13 ? -12.07 -21.406 5.113 1 77.56 13 LYS B C 1
ATOM 1444 O O . LYS B 1 13 ? -13.172 -20.906 4.875 1 77.56 13 LYS B O 1
ATOM 1449 N N . PHE B 1 14 ? -10.938 -21.109 4.457 1 85.75 14 PHE B N 1
ATOM 1450 C CA . PHE B 1 14 ? -11.266 -20.688 3.098 1 85.75 14 PHE B CA 1
ATOM 1451 C C . PHE B 1 14 ? -12.148 -21.703 2.406 1 85.75 14 PHE B C 1
ATOM 1453 O O . PHE B 1 14 ? -11.844 -22.906 2.414 1 85.75 14 PHE B O 1
ATOM 1460 N N . GLU B 1 15 ? -13.234 -21.266 1.92 1 83.25 15 GLU B N 1
ATOM 1461 C CA . GLU B 1 15 ? -14.336 -22.109 1.467 1 83.25 15 GLU B CA 1
ATOM 1462 C C . GLU B 1 15 ? -14.031 -22.734 0.103 1 83.25 15 GLU B C 1
ATOM 1464 O O . GLU B 1 15 ? -14.703 -23.672 -0.321 1 83.25 15 GLU B O 1
ATOM 1469 N N . PHE B 1 16 ? -13.055 -22.203 -0.545 1 82.12 16 PHE B N 1
ATOM 1470 C CA . PHE B 1 16 ? -12.82 -22.703 -1.896 1 82.12 16 PHE B CA 1
ATOM 1471 C C . PHE B 1 16 ? -11.648 -23.672 -1.917 1 82.12 16 PHE B C 1
ATOM 1473 O O . PHE B 1 16 ? -10.609 -23.422 -1.308 1 82.12 16 PHE B O 1
ATOM 1480 N N . ASN B 1 17 ? -11.938 -24.891 -2.404 1 82.12 17 ASN B N 1
ATOM 1481 C CA . ASN B 1 17 ? -10.875 -25.859 -2.607 1 82.12 17 ASN B CA 1
ATOM 1482 C C . ASN B 1 17 ? -10.312 -25.797 -4.023 1 82.12 17 ASN B C 1
ATOM 1484 O O . ASN B 1 17 ? -11.062 -25.688 -4.992 1 82.12 17 ASN B O 1
ATOM 1488 N N . PRO B 1 18 ? -8.953 -25.766 -4.094 1 88.5 18 PRO B N 1
ATOM 1489 C CA . PRO B 1 18 ? -8.367 -25.766 -5.438 1 88.5 18 PRO B CA 1
ATOM 1490 C C . PRO B 1 18 ? -8.633 -27.062 -6.199 1 88.5 18 PRO B C 1
ATOM 1492 O O . PRO B 1 18 ? -8.984 -28.078 -5.59 1 88.5 18 PRO B O 1
ATOM 1495 N N . PRO B 1 19 ? -8.562 -26.953 -7.582 1 90.75 19 PRO B N 1
ATOM 1496 C CA . PRO B 1 19 ? -8.641 -28.188 -8.375 1 90.75 19 PRO B CA 1
ATOM 1497 C C . PRO B 1 19 ? -7.652 -29.25 -7.902 1 90.75 19 PRO B C 1
ATOM 1499 O O . PRO B 1 19 ? -6.668 -28.938 -7.23 1 90.75 19 PRO B O 1
ATOM 1502 N N . GLU B 1 20 ? -8.008 -30.469 -8.289 1 92.38 20 GLU B N 1
ATOM 1503 C CA . GLU B 1 20 ? -7.148 -31.594 -7.918 1 92.38 20 GLU B CA 1
ATOM 1504 C C . GLU B 1 20 ? -5.711 -31.359 -8.375 1 92.38 20 GLU B C 1
ATOM 1506 O O . GLU B 1 20 ? -5.477 -30.875 -9.492 1 92.38 20 GLU B O 1
ATOM 1511 N N . GLY B 1 21 ? -4.715 -31.672 -7.469 1 95.75 21 GLY B N 1
ATOM 1512 C CA . GLY B 1 21 ? -3.305 -31.562 -7.809 1 95.75 21 GLY B CA 1
ATOM 1513 C C . GLY B 1 21 ? -2.723 -30.203 -7.504 1 95.75 21 GLY B C 1
ATOM 1514 O O . GLY B 1 21 ? -1.509 -30 -7.59 1 95.75 21 GLY B O 1
ATOM 1515 N N . LEU B 1 22 ? -3.586 -29.281 -7.184 1 97.06 22 LEU B N 1
ATOM 1516 C CA . LEU B 1 22 ? -3.125 -27.922 -6.871 1 97.06 22 LEU B CA 1
ATOM 1517 C C . LEU B 1 22 ? -3.26 -27.641 -5.379 1 97.06 22 LEU B C 1
ATOM 1519 O O . LEU B 1 22 ? -4.16 -28.156 -4.723 1 97.06 22 LEU B O 1
ATOM 1523 N N . ARG B 1 23 ? -2.332 -26.844 -4.883 1 96.62 23 ARG B N 1
ATOM 1524 C CA . ARG B 1 23 ? -2.326 -26.484 -3.469 1 96.62 23 ARG B CA 1
ATOM 1525 C C . ARG B 1 23 ? -2.191 -24.984 -3.289 1 96.62 23 ARG B C 1
ATOM 1527 O O . ARG B 1 23 ? -1.342 -24.344 -3.918 1 96.62 23 ARG B O 1
ATOM 1534 N N . ILE B 1 24 ? -3.109 -24.406 -2.479 1 97.81 24 ILE B N 1
ATOM 1535 C CA . ILE B 1 24 ? -3.018 -23.016 -2.092 1 97.81 24 ILE B CA 1
ATOM 1536 C C . ILE B 1 24 ? -2.273 -22.891 -0.765 1 97.81 24 ILE B C 1
ATOM 1538 O O . ILE B 1 24 ? -2.629 -23.547 0.217 1 97.81 24 ILE B O 1
ATOM 1542 N N . ARG B 1 25 ? -1.298 -22.031 -0.68 1 97.81 25 ARG B N 1
ATOM 1543 C CA . ARG B 1 25 ? -0.497 -21.906 0.532 1 97.81 25 ARG B CA 1
ATOM 1544 C C . ARG B 1 25 ? 0.282 -20.594 0.53 1 97.81 25 ARG B C 1
ATOM 1546 O O . ARG B 1 25 ? 0.368 -19.906 -0.497 1 97.81 25 ARG B O 1
ATOM 1553 N N . PRO B 1 26 ? 0.86 -20.188 1.715 1 98.5 26 PRO B N 1
ATOM 1554 C CA . PRO B 1 26 ? 1.759 -19.031 1.722 1 98.5 26 PRO B CA 1
ATOM 1555 C C . PRO B 1 26 ? 3.025 -19.266 0.9 1 98.5 26 PRO B C 1
ATOM 1557 O O . PRO B 1 26 ? 3.451 -20.406 0.724 1 98.5 26 PRO B O 1
ATOM 1560 N N . LEU B 1 27 ? 3.557 -18.172 0.394 1 98.81 27 LEU B N 1
ATOM 1561 C CA . LEU B 1 27 ? 4.871 -18.219 -0.234 1 98.81 27 LEU B CA 1
ATOM 1562 C C . LEU B 1 27 ? 5.91 -18.781 0.732 1 98.81 27 LEU B C 1
ATOM 1564 O O . LEU B 1 27 ? 5.883 -18.469 1.926 1 98.81 27 LEU B O 1
ATOM 1568 N N . SER B 1 28 ? 6.801 -19.562 0.182 1 98.31 28 SER B N 1
ATOM 1569 C CA . SER B 1 28 ? 7.922 -20.094 0.946 1 98.31 28 SER B CA 1
ATOM 1570 C C . SER B 1 28 ? 9.25 -19.781 0.272 1 98.31 28 SER B C 1
ATOM 1572 O O . SER B 1 28 ? 9.289 -19.469 -0.921 1 98.31 28 SER B O 1
ATOM 1574 N N . LYS B 1 29 ? 10.305 -19.875 1.046 1 97.44 29 LYS B N 1
ATOM 1575 C CA . LYS B 1 29 ? 11.617 -19.578 0.485 1 97.44 29 LYS B CA 1
ATOM 1576 C C . LYS B 1 29 ? 11.969 -20.578 -0.622 1 97.44 29 LYS B C 1
ATOM 1578 O O . LYS B 1 29 ? 12.594 -20.203 -1.62 1 97.44 29 LYS B O 1
ATOM 1583 N N . ASP B 1 30 ? 11.555 -21.719 -0.451 1 97.19 30 ASP B N 1
ATOM 1584 C CA . ASP B 1 30 ? 11.891 -22.781 -1.397 1 97.19 30 ASP B CA 1
ATOM 1585 C C . ASP B 1 30 ? 11.219 -22.547 -2.748 1 97.19 30 ASP B C 1
ATOM 1587 O O . ASP B 1 30 ? 11.578 -23.172 -3.744 1 97.19 30 ASP B O 1
ATOM 1591 N N . ASP B 1 31 ? 10.305 -21.656 -2.777 1 98.62 31 ASP B N 1
ATOM 1592 C CA . ASP B 1 31 ? 9.586 -21.391 -4.02 1 98.62 31 ASP B CA 1
ATOM 1593 C C . ASP B 1 31 ? 10.484 -20.719 -5.047 1 98.62 31 ASP B C 1
ATOM 1595 O O . ASP B 1 31 ? 10.156 -20.672 -6.234 1 98.62 31 ASP B O 1
ATOM 1599 N N . PHE B 1 32 ? 11.617 -20.219 -4.551 1 98.5 32 PHE B N 1
ATOM 1600 C CA . PHE B 1 32 ? 12.641 -19.766 -5.488 1 98.5 32 PHE B CA 1
ATOM 1601 C C . PHE B 1 32 ? 12.969 -20.844 -6.508 1 98.5 32 PHE B C 1
ATOM 1603 O O . PHE B 1 32 ? 13.148 -20.562 -7.691 1 98.5 32 PHE B O 1
ATOM 1610 N N . HIS B 1 33 ? 12.977 -22.062 -6.098 1 98.38 33 HIS B N 1
ATOM 1611 C CA . HIS B 1 33 ? 13.359 -23.172 -6.949 1 98.38 33 HIS B CA 1
ATOM 1612 C C . HIS B 1 33 ? 12.141 -23.812 -7.613 1 98.38 33 HIS B C 1
ATOM 1614 O O . HIS B 1 33 ? 12.266 -24.812 -8.32 1 98.38 33 HIS B O 1
ATOM 1620 N N . LYS B 1 34 ? 11.016 -23.266 -7.395 1 98.5 34 LYS B N 1
ATOM 1621 C CA . LYS B 1 34 ? 9.797 -23.812 -7.98 1 98.5 34 LYS B CA 1
ATOM 1622 C C . LYS B 1 34 ? 9.211 -22.859 -9.023 1 98.5 34 LYS B C 1
ATOM 1624 O O . LYS B 1 34 ? 8.016 -22.906 -9.297 1 98.5 34 LYS B O 1
ATOM 1629 N N . GLY B 1 35 ? 10.023 -21.906 -9.508 1 98.44 35 GLY B N 1
ATOM 1630 C CA . GLY B 1 35 ? 9.641 -21.094 -10.648 1 98.44 35 GLY B CA 1
ATOM 1631 C C . GLY B 1 35 ? 8.852 -19.859 -10.266 1 98.44 35 GLY B C 1
ATOM 1632 O O . GLY B 1 35 ? 8.156 -19.266 -11.102 1 98.44 35 GLY B O 1
ATOM 1633 N N . TYR B 1 36 ? 8.961 -19.5 -9 1 98.88 36 TYR B N 1
ATOM 1634 C CA . TYR B 1 36 ? 8.172 -18.359 -8.531 1 98.88 36 TYR B CA 1
ATOM 1635 C C . TYR B 1 36 ? 8.516 -17.094 -9.32 1 98.88 36 TYR B C 1
ATOM 1637 O O . TYR B 1 36 ? 7.625 -16.391 -9.805 1 98.88 36 TYR B O 1
ATOM 1645 N N . LEU B 1 37 ? 9.773 -16.781 -9.461 1 98.88 37 LEU B N 1
ATOM 1646 C CA . LEU B 1 37 ? 10.188 -15.578 -10.18 1 98.88 37 LEU B CA 1
ATOM 1647 C C . LEU B 1 37 ? 9.875 -15.695 -11.672 1 98.88 37 LEU B C 1
ATOM 1649 O O . LEU B 1 37 ? 9.555 -14.695 -12.32 1 98.88 37 LEU B O 1
ATOM 1653 N N . GLU B 1 38 ? 9.961 -16.859 -12.18 1 98.62 38 GLU B N 1
ATOM 1654 C CA . GLU B 1 38 ? 9.547 -17.094 -13.555 1 98.62 38 GLU B CA 1
ATOM 1655 C C . GLU B 1 38 ? 8.062 -16.781 -13.742 1 98.62 38 GLU B C 1
ATOM 1657 O O . GLU B 1 38 ? 7.668 -16.188 -14.75 1 98.62 38 GLU B O 1
ATOM 1662 N N . LEU B 1 39 ? 7.25 -17.234 -12.844 1 98.88 39 LEU B N 1
ATOM 1663 C CA . LEU B 1 39 ? 5.828 -16.906 -12.875 1 98.88 39 LEU B CA 1
ATOM 1664 C C . LEU B 1 39 ? 5.621 -15.391 -12.875 1 98.88 39 LEU B C 1
ATOM 1666 O O . LEU B 1 39 ? 4.895 -14.859 -13.719 1 98.88 39 LEU B O 1
ATOM 1670 N N . LEU B 1 40 ? 6.316 -14.664 -11.945 1 98.81 40 LEU B N 1
ATOM 1671 C CA . LEU B 1 40 ? 6.164 -13.219 -11.82 1 98.81 40 LEU B CA 1
ATOM 1672 C C . LEU B 1 40 ? 6.582 -12.516 -13.109 1 98.81 40 LEU B C 1
ATOM 1674 O O . LEU B 1 40 ? 6.035 -11.461 -13.453 1 98.81 40 LEU B O 1
ATOM 1678 N N . SER B 1 41 ? 7.492 -13.102 -13.852 1 98.69 41 SER B N 1
ATOM 1679 C CA . SER B 1 41 ? 7.992 -12.492 -15.078 1 98.69 41 SER B CA 1
ATOM 1680 C C . SER B 1 41 ? 6.91 -12.445 -16.156 1 98.69 41 SER B C 1
ATOM 1682 O O . SER B 1 41 ? 7.047 -11.719 -17.141 1 98.69 41 SER B O 1
ATOM 1684 N N . GLN B 1 42 ? 5.875 -13.227 -16 1 98.38 42 GLN B N 1
ATOM 1685 C CA . GLN B 1 42 ? 4.754 -13.172 -16.938 1 98.38 42 GLN B CA 1
ATOM 1686 C C . GLN B 1 42 ? 3.865 -11.961 -16.656 1 98.38 42 GLN B C 1
ATOM 1688 O O . GLN B 1 42 ? 3.006 -11.609 -17.453 1 98.38 42 GLN B O 1
ATOM 1693 N N . LEU B 1 43 ? 4.051 -11.352 -15.523 1 97.44 43 LEU B N 1
ATOM 1694 C CA . LEU B 1 43 ? 3.303 -10.164 -15.133 1 97.44 43 LEU B CA 1
ATOM 1695 C C . LEU B 1 43 ? 4.043 -8.898 -15.555 1 97.44 43 LEU B C 1
ATOM 1697 O O . LEU B 1 43 ? 3.43 -7.945 -16.047 1 97.44 43 LEU B O 1
ATOM 1701 N N . THR B 1 44 ? 5.27 -8.812 -15.305 1 96.56 44 THR B N 1
ATOM 1702 C CA . THR B 1 44 ? 6.109 -7.645 -15.531 1 96.56 44 THR B CA 1
ATOM 1703 C C . THR B 1 44 ? 7.586 -8.031 -15.516 1 96.56 44 THR B C 1
ATOM 1705 O O . THR B 1 44 ? 7.926 -9.211 -15.383 1 96.56 44 THR B O 1
ATOM 1708 N N . VAL B 1 45 ? 8.445 -7.02 -15.617 1 97.25 45 VAL B N 1
ATOM 1709 C CA . VAL B 1 45 ? 9.883 -7.242 -15.562 1 97.25 45 VAL B CA 1
ATOM 1710 C C . VAL B 1 45 ? 10.289 -7.613 -14.141 1 97.25 45 VAL B C 1
ATOM 1712 O O . VAL B 1 45 ? 9.922 -6.926 -13.18 1 97.25 45 VAL B O 1
ATOM 1715 N N . VAL B 1 46 ? 10.945 -8.656 -14.008 1 97.69 46 VAL B N 1
ATOM 1716 C CA . VAL B 1 46 ? 11.43 -9.078 -12.695 1 97.69 46 VAL B CA 1
ATOM 1717 C C . VAL B 1 46 ? 12.906 -8.734 -12.555 1 97.69 46 VAL B C 1
ATOM 1719 O O . VAL B 1 46 ? 13.352 -8.289 -11.492 1 97.69 46 VAL B O 1
ATOM 1722 N N . GLY B 1 47 ? 13.633 -8.891 -13.625 1 96 47 GLY B N 1
ATOM 1723 C CA . GLY B 1 47 ? 15.062 -8.656 -13.586 1 96 47 GLY B CA 1
ATOM 1724 C C . GLY B 1 47 ? 15.852 -9.828 -13.039 1 96 47 GLY B C 1
ATOM 1725 O O . GLY B 1 47 ? 15.344 -10.953 -12.984 1 96 47 GLY B O 1
ATOM 1726 N N . GLN B 1 48 ? 17.125 -9.602 -12.742 1 96.62 48 GLN B N 1
ATOM 1727 C CA . GLN B 1 48 ? 18 -10.656 -12.234 1 96.62 48 GLN B CA 1
ATOM 1728 C C . GLN B 1 48 ? 18.016 -10.664 -10.711 1 96.62 48 GLN B C 1
ATOM 1730 O O . GLN B 1 48 ? 18.688 -9.836 -10.086 1 96.62 48 GLN B O 1
ATOM 1735 N N . VAL B 1 49 ? 17.344 -11.594 -10.219 1 98.19 49 VAL B N 1
ATOM 1736 C CA . VAL B 1 49 ? 17.266 -11.742 -8.773 1 98.19 49 VAL B CA 1
ATOM 1737 C C . VAL B 1 49 ? 17.969 -13.031 -8.344 1 98.19 49 VAL B C 1
ATOM 1739 O O . VAL B 1 49 ? 17.547 -14.125 -8.727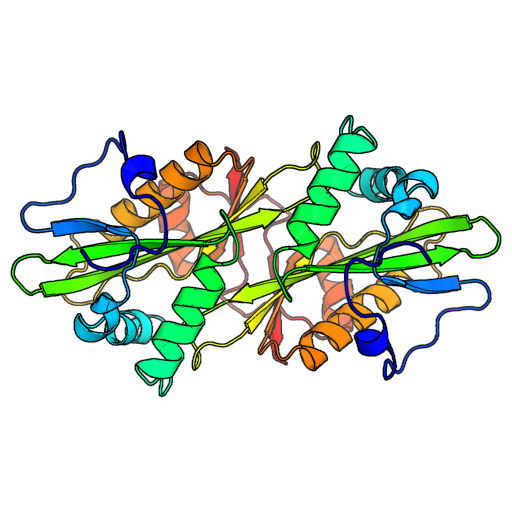 1 98.19 49 VAL B O 1
ATOM 1742 N N . SER B 1 50 ? 19 -12.945 -7.539 1 98.5 50 SER B N 1
ATOM 1743 C CA . SER B 1 50 ? 19.656 -14.133 -7 1 98.5 50 SER B CA 1
ATOM 1744 C C . SER B 1 50 ? 18.844 -14.75 -5.875 1 98.5 50 SER B C 1
ATOM 1746 O O . SER B 1 50 ? 17.922 -14.125 -5.352 1 98.5 50 SER B O 1
ATOM 1748 N N . GLU B 1 51 ? 19.188 -15.945 -5.59 1 98.25 51 GLU B N 1
ATOM 1749 C CA . GLU B 1 51 ? 18.531 -16.609 -4.469 1 98.25 51 GLU B CA 1
ATOM 1750 C C . GLU B 1 51 ? 18.75 -15.836 -3.168 1 98.25 51 GLU B C 1
ATOM 1752 O O . GLU B 1 51 ? 17.859 -15.727 -2.338 1 98.25 51 GLU B O 1
ATOM 1757 N N . GLU B 1 52 ? 19.953 -15.352 -3.018 1 98.44 52 GLU B N 1
ATOM 1758 C CA . GLU B 1 52 ? 20.281 -14.57 -1.831 1 98.44 52 GLU B CA 1
ATOM 1759 C C . GLU B 1 52 ? 19.391 -13.336 -1.72 1 98.44 52 GLU B C 1
ATOM 1761 O O . GLU B 1 52 ? 18.844 -13.047 -0.649 1 98.44 52 GLU B O 1
ATOM 1766 N N . LYS B 1 53 ? 19.266 -12.617 -2.766 1 98.25 53 LYS B N 1
ATOM 1767 C CA . LYS B 1 53 ? 18.438 -11.422 -2.785 1 98.25 53 LYS B CA 1
ATOM 1768 C C . LYS B 1 53 ? 16.969 -11.773 -2.521 1 98.25 53 LYS B C 1
ATOM 1770 O O . LYS B 1 53 ? 16.281 -11.055 -1.795 1 98.25 53 LYS B O 1
ATOM 1775 N N . PHE B 1 54 ? 16.547 -12.875 -3.172 1 98.69 54 PHE B N 1
ATOM 1776 C CA . PHE B 1 54 ? 15.203 -13.367 -2.938 1 98.69 54 PHE B CA 1
ATOM 1777 C C . PHE B 1 54 ? 14.969 -13.641 -1.455 1 98.69 54 PHE B C 1
ATOM 1779 O O . PHE B 1 54 ? 13.969 -13.203 -0.885 1 98.69 54 PHE B O 1
ATOM 1786 N N . ASN B 1 55 ? 15.875 -14.297 -0.815 1 98.5 55 ASN B N 1
ATOM 1787 C CA . ASN B 1 55 ? 15.758 -14.656 0.594 1 98.5 55 ASN B CA 1
ATOM 1788 C C . ASN B 1 55 ? 15.789 -13.422 1.491 1 98.5 55 ASN B C 1
ATOM 1790 O O . ASN B 1 55 ? 15.062 -13.359 2.486 1 98.5 55 ASN B O 1
ATOM 1794 N N . GLU B 1 56 ? 16.625 -12.516 1.157 1 98.44 56 GLU B N 1
ATOM 1795 C CA . GLU B 1 56 ? 16.672 -11.266 1.916 1 98.44 56 GLU B CA 1
ATOM 1796 C C . GLU B 1 56 ? 15.344 -10.531 1.866 1 98.44 56 GLU B C 1
ATOM 1798 O O . GLU B 1 56 ? 14.867 -10.023 2.887 1 98.44 56 GLU B O 1
ATOM 1803 N N . ARG B 1 57 ? 14.812 -10.438 0.682 1 98.56 57 ARG B N 1
ATOM 1804 C CA . ARG B 1 57 ? 13.516 -9.781 0.528 1 98.56 57 ARG B CA 1
ATOM 1805 C C . ARG B 1 57 ? 12.43 -10.539 1.288 1 98.56 57 ARG B C 1
ATOM 1807 O O . ARG B 1 57 ? 11.617 -9.93 1.984 1 98.56 57 ARG B O 1
ATOM 1814 N N . PHE B 1 58 ? 12.422 -11.836 1.144 1 98.62 58 PHE B N 1
ATOM 1815 C CA . PHE B 1 58 ? 11.5 -12.688 1.884 1 98.62 58 PHE B CA 1
ATOM 1816 C C . PHE B 1 58 ? 11.586 -12.406 3.379 1 98.62 58 PHE B C 1
ATOM 1818 O O . PHE B 1 58 ? 10.562 -12.203 4.035 1 98.62 58 PHE B O 1
ATOM 1825 N N . ASP B 1 59 ? 12.75 -12.336 3.898 1 98.19 59 ASP B N 1
ATOM 1826 C CA . ASP B 1 59 ? 12.969 -12.102 5.324 1 98.19 59 ASP B CA 1
ATOM 1827 C C . ASP B 1 59 ? 12.492 -10.711 5.73 1 98.19 59 ASP B C 1
ATOM 1829 O O . ASP B 1 59 ? 11.922 -10.539 6.809 1 98.19 59 ASP B O 1
ATOM 1833 N N . ALA B 1 60 ? 12.75 -9.766 4.883 1 98 60 ALA B N 1
ATOM 1834 C CA . ALA B 1 60 ? 12.312 -8.398 5.164 1 98 60 ALA B CA 1
ATOM 1835 C C . ALA B 1 60 ? 10.789 -8.32 5.242 1 98 60 ALA B C 1
ATOM 1837 O O . ALA B 1 60 ? 10.234 -7.672 6.137 1 98 60 ALA B O 1
ATOM 1838 N N . MET B 1 61 ? 10.156 -8.969 4.312 1 98.25 61 MET B N 1
ATOM 1839 C CA . MET B 1 61 ? 8.695 -9.008 4.324 1 98.25 61 MET B CA 1
ATOM 1840 C C . MET B 1 61 ? 8.18 -9.695 5.582 1 98.25 61 MET B C 1
ATOM 1842 O O . MET B 1 61 ? 7.254 -9.203 6.23 1 98.25 61 MET B O 1
ATOM 1846 N N . LYS B 1 62 ? 8.789 -10.766 5.855 1 97.19 62 LYS B N 1
ATOM 1847 C CA . LYS B 1 62 ? 8.359 -11.547 7.008 1 97.19 62 LYS B CA 1
ATOM 1848 C C . LYS B 1 62 ? 8.562 -10.773 8.305 1 97.19 62 LYS B C 1
ATOM 1850 O O . LYS B 1 62 ? 7.785 -10.922 9.25 1 97.19 62 LYS B O 1
ATOM 1855 N N . ALA B 1 63 ? 9.562 -9.992 8.344 1 96.75 63 ALA B N 1
ATOM 1856 C CA . ALA B 1 63 ? 9.898 -9.227 9.539 1 96.75 63 ALA B CA 1
ATOM 1857 C C . ALA B 1 63 ? 8.852 -8.148 9.82 1 96.75 63 ALA B C 1
ATOM 1859 O O . ALA B 1 63 ? 8.727 -7.676 10.953 1 96.75 63 ALA B O 1
ATOM 1860 N N . CYS B 1 64 ? 8.18 -7.684 8.836 1 96.06 64 CYS B N 1
ATOM 1861 C CA . CYS B 1 64 ? 7.074 -6.758 9.031 1 96.06 64 CYS B CA 1
ATOM 1862 C C . CYS B 1 64 ? 5.781 -7.512 9.336 1 96.06 64 CYS B C 1
ATOM 1864 O O . CYS B 1 64 ? 5.039 -7.863 8.422 1 96.06 64 CYS B O 1
ATOM 1866 N N . LYS B 1 65 ? 5.5 -7.625 10.523 1 91.56 65 LYS B N 1
ATOM 1867 C CA . LYS B 1 65 ? 4.422 -8.5 10.977 1 91.56 65 LYS B CA 1
ATOM 1868 C C . LYS B 1 65 ? 3.076 -8.047 10.422 1 91.56 65 LYS B C 1
ATOM 1870 O O . LYS B 1 65 ? 2.707 -6.883 10.539 1 91.56 65 LYS B O 1
ATOM 1875 N N . ASN B 1 66 ? 2.449 -9.008 9.773 1 93.81 66 ASN B N 1
ATOM 1876 C CA . ASN B 1 66 ? 1.069 -8.844 9.328 1 93.81 66 ASN B CA 1
ATOM 1877 C C . ASN B 1 66 ? 0.953 -7.766 8.25 1 93.81 66 ASN B C 1
ATOM 1879 O O . ASN B 1 66 ? -0.02 -7.012 8.227 1 93.81 66 ASN B O 1
ATOM 1883 N N . HIS B 1 67 ? 1.938 -7.691 7.434 1 97.75 67 HIS B N 1
ATOM 1884 C CA . HIS B 1 67 ? 1.93 -6.684 6.383 1 97.75 67 HIS B CA 1
ATOM 1885 C C . HIS B 1 67 ? 1.832 -7.328 5.004 1 97.75 67 HIS B C 1
ATOM 1887 O O . HIS B 1 67 ? 1.229 -6.762 4.09 1 97.75 67 HIS B O 1
ATOM 1893 N N . TYR B 1 68 ? 2.492 -8.477 4.91 1 98.62 68 TYR B N 1
ATOM 1894 C CA . TYR B 1 68 ? 2.555 -9.133 3.609 1 98.62 68 TYR B CA 1
ATOM 1895 C C . TYR B 1 68 ? 2.004 -10.555 3.693 1 98.62 68 TYR B C 1
ATOM 1897 O O . TYR B 1 68 ? 2.502 -11.375 4.465 1 98.62 68 TYR B O 1
ATOM 1905 N N . PHE B 1 69 ? 1.003 -10.828 2.865 1 98.75 69 PHE B N 1
ATOM 1906 C CA . PHE B 1 69 ? 0.441 -12.164 2.689 1 98.75 69 PHE B CA 1
ATOM 1907 C C . PHE B 1 69 ? 0.523 -12.594 1.231 1 98.75 69 PHE B C 1
ATOM 1909 O O . PHE B 1 69 ? -0.467 -12.523 0.5 1 98.75 69 PHE B O 1
ATOM 1916 N N . VAL B 1 70 ? 1.7 -13.008 0.878 1 98.88 70 VAL B N 1
ATOM 1917 C CA . VAL B 1 70 ? 1.89 -13.547 -0.466 1 98.88 70 VAL B CA 1
ATOM 1918 C C . VAL B 1 70 ? 1.416 -14.992 -0.515 1 98.88 70 VAL B C 1
ATOM 1920 O O . VAL B 1 70 ? 1.933 -15.852 0.21 1 98.88 70 VAL B O 1
ATOM 1923 N N . THR B 1 71 ? 0.449 -15.219 -1.372 1 98.75 71 THR B N 1
ATOM 1924 C CA . THR B 1 71 ? -0.17 -16.531 -1.48 1 98.75 71 THR B CA 1
ATOM 1925 C C . THR B 1 71 ? 0.038 -17.109 -2.875 1 98.75 71 THR B C 1
ATOM 1927 O O . THR B 1 71 ? -0.062 -16.406 -3.875 1 98.75 71 THR B O 1
ATOM 1930 N N . VAL B 1 72 ? 0.354 -18.422 -2.883 1 98.81 72 VAL B N 1
ATOM 1931 C CA . VAL B 1 72 ? 0.652 -19.047 -4.164 1 98.81 72 VAL B CA 1
ATOM 1932 C C . VAL B 1 72 ? -0.236 -20.281 -4.352 1 98.81 72 VAL B C 1
ATOM 1934 O O . VAL B 1 72 ? -0.786 -20.812 -3.385 1 98.81 72 VAL B O 1
ATOM 1937 N N . ILE B 1 73 ? -0.479 -20.594 -5.613 1 98.56 73 ILE B N 1
ATOM 1938 C CA . ILE B 1 73 ? -1.01 -21.906 -6.008 1 98.56 73 ILE B CA 1
ATOM 1939 C C . ILE B 1 73 ? 0.104 -22.75 -6.613 1 98.56 73 ILE B C 1
ATOM 1941 O O . ILE B 1 73 ? 0.776 -22.328 -7.555 1 98.56 73 ILE B O 1
ATOM 1945 N N . GLU B 1 74 ? 0.304 -23.891 -6.047 1 98.56 74 GLU B N 1
ATOM 1946 C CA . GLU B 1 74 ? 1.345 -24.812 -6.5 1 98.56 74 GLU B CA 1
ATOM 1947 C C . GLU B 1 74 ? 0.745 -26.016 -7.211 1 98.56 74 GLU B C 1
ATOM 1949 O O . GLU B 1 74 ? -0.228 -26.609 -6.73 1 98.56 74 GLU B O 1
ATOM 1954 N N . ASP B 1 75 ? 1.222 -26.312 -8.383 1 98.56 75 ASP B N 1
ATOM 1955 C CA . ASP B 1 75 ? 1.042 -27.641 -8.953 1 98.56 75 ASP B CA 1
ATOM 1956 C C . ASP B 1 75 ? 1.936 -28.672 -8.258 1 98.56 75 ASP B C 1
ATOM 1958 O O . ASP B 1 75 ? 3.152 -28.672 -8.453 1 98.56 75 ASP B O 1
ATOM 1962 N N . ILE B 1 76 ? 1.336 -29.531 -7.488 1 97.25 76 ILE B N 1
ATOM 1963 C CA . ILE B 1 76 ? 2.062 -30.438 -6.594 1 97.25 76 ILE B CA 1
ATOM 1964 C C . ILE B 1 76 ? 2.898 -31.422 -7.418 1 97.25 76 ILE B C 1
ATOM 1966 O O . ILE B 1 76 ? 4.055 -31.688 -7.082 1 97.25 76 ILE B O 1
ATOM 1970 N N . THR B 1 77 ? 2.307 -31.891 -8.422 1 97.38 77 THR B N 1
ATOM 1971 C CA . THR B 1 77 ? 2.98 -32.875 -9.258 1 97.38 77 THR B CA 1
ATOM 1972 C C . THR B 1 77 ? 4.164 -32.25 -9.992 1 97.38 77 THR B C 1
ATOM 1974 O O . THR B 1 77 ? 5.277 -32.781 -9.945 1 97.38 77 THR B O 1
ATOM 1977 N N . ALA B 1 78 ? 3.971 -31.156 -10.625 1 97.81 78 ALA B N 1
ATOM 1978 C CA . ALA B 1 78 ? 5.012 -30.5 -11.398 1 97.81 78 ALA B CA 1
ATOM 1979 C C . ALA B 1 78 ? 6 -29.781 -10.484 1 97.81 78 ALA B C 1
ATOM 1981 O O . ALA B 1 78 ? 7.078 -29.359 -10.922 1 97.81 78 ALA B O 1
ATOM 1982 N N . LYS B 1 79 ? 5.648 -29.641 -9.242 1 97.88 79 LYS B N 1
ATOM 1983 C CA . LYS B 1 79 ? 6.438 -28.875 -8.273 1 97.88 79 LYS B CA 1
ATOM 1984 C C . LYS B 1 79 ? 6.746 -27.469 -8.805 1 97.88 79 LYS B C 1
ATOM 1986 O O . LYS B 1 79 ? 7.902 -27.047 -8.805 1 97.88 79 LYS B O 1
ATOM 1991 N N . LYS B 1 80 ? 5.723 -26.781 -9.242 1 98.62 80 LYS B N 1
ATOM 1992 C CA . LYS B 1 80 ? 5.828 -25.453 -9.828 1 98.62 80 LYS B CA 1
ATOM 1993 C C . LYS B 1 80 ? 4.777 -24.516 -9.242 1 98.62 80 LYS B C 1
ATOM 1995 O O . LYS B 1 80 ? 3.629 -24.906 -9.039 1 98.62 80 LYS B O 1
ATOM 2000 N N . ILE B 1 81 ? 5.203 -23.297 -8.945 1 98.88 81 ILE B N 1
ATOM 2001 C CA . ILE B 1 81 ? 4.246 -22.266 -8.586 1 98.88 81 ILE B CA 1
ATOM 2002 C C . ILE B 1 81 ? 3.541 -21.75 -9.844 1 98.88 81 ILE B C 1
ATOM 2004 O O . ILE B 1 81 ? 4.191 -21.281 -10.781 1 98.88 81 ILE B O 1
ATOM 2008 N N . ILE B 1 82 ? 2.18 -21.781 -9.852 1 98.81 82 ILE B N 1
ATOM 2009 C CA . ILE B 1 82 ? 1.509 -21.547 -11.125 1 98.81 82 ILE B CA 1
ATOM 2010 C C . ILE B 1 82 ? 0.569 -20.344 -10.984 1 98.81 82 ILE B C 1
ATOM 2012 O O . ILE B 1 82 ? 0.034 -19.859 -11.984 1 98.81 82 ILE B O 1
ATOM 2016 N N . ALA B 1 83 ? 0.358 -19.781 -9.836 1 98.88 83 ALA B N 1
ATOM 2017 C CA . ALA B 1 83 ? -0.363 -18.547 -9.602 1 98.88 83 ALA B CA 1
ATOM 2018 C C . ALA B 1 83 ? 0.103 -17.875 -8.305 1 98.88 83 ALA B C 1
ATOM 2020 O O . ALA B 1 83 ? 0.642 -18.531 -7.418 1 98.88 83 ALA B O 1
ATOM 2021 N N . SER B 1 84 ? -0.051 -16.594 -8.234 1 98.94 84 SER B N 1
ATOM 2022 C CA . SER B 1 84 ? 0.368 -15.844 -7.062 1 98.94 84 SER B CA 1
ATOM 2023 C C . SER B 1 84 ? -0.406 -14.531 -6.938 1 98.94 84 SER B C 1
ATOM 2025 O O . SER B 1 84 ? -0.837 -13.961 -7.941 1 98.94 84 SER B O 1
ATOM 2027 N N . SER B 1 85 ? -0.61 -14.086 -5.824 1 98.88 85 SER B N 1
ATOM 2028 C CA . SER B 1 85 ? -1.095 -12.742 -5.512 1 98.88 85 SER B CA 1
ATOM 2029 C C . SER B 1 85 ? -0.666 -12.312 -4.109 1 98.88 85 SER B C 1
ATOM 2031 O O . SER B 1 85 ? -0.245 -13.148 -3.303 1 98.88 85 SER B O 1
ATOM 2033 N N . THR B 1 86 ? -0.693 -11.062 -3.877 1 98.88 86 THR B N 1
ATOM 2034 C CA . THR B 1 86 ? -0.246 -10.516 -2.602 1 98.88 86 THR B CA 1
ATOM 2035 C C . THR B 1 86 ? -1.333 -9.648 -1.975 1 98.88 86 THR B C 1
ATOM 2037 O O . THR B 1 86 ? -1.925 -8.805 -2.648 1 98.88 86 THR B O 1
ATOM 2040 N N . LEU B 1 87 ? -1.674 -9.914 -0.741 1 98.88 87 LEU B N 1
ATOM 2041 C CA . LEU B 1 87 ? -2.314 -8.93 0.123 1 98.88 87 LEU B CA 1
ATOM 2042 C C . LEU B 1 87 ? -1.272 -8.086 0.848 1 98.88 87 LEU B C 1
ATOM 2044 O O . LEU B 1 87 ? -0.49 -8.609 1.646 1 98.88 87 LEU B O 1
ATOM 2048 N N . SER B 1 88 ? -1.144 -6.84 0.504 1 98.75 88 SER B N 1
ATOM 2049 C CA . SER B 1 88 ? -0.333 -5.879 1.243 1 98.75 88 SER B CA 1
ATOM 2050 C C . SER B 1 88 ? -1.19 -5.043 2.189 1 98.75 88 SER B C 1
ATOM 2052 O O . SER B 1 88 ? -2.135 -4.379 1.757 1 98.75 88 SER B O 1
ATOM 2054 N N . VAL B 1 89 ? -0.893 -5.066 3.467 1 98.69 89 VAL B N 1
ATOM 2055 C CA . VAL B 1 89 ? -1.696 -4.391 4.477 1 98.69 89 VAL B CA 1
ATOM 2056 C C . VAL B 1 89 ? -1.022 -3.08 4.883 1 98.69 89 VAL B C 1
ATOM 2058 O O . VAL B 1 89 ? 0.182 -3.049 5.145 1 98.69 89 VAL B O 1
ATOM 2061 N N . GLU B 1 90 ? -1.745 -2.072 4.875 1 98.38 90 GLU B N 1
ATOM 2062 C CA . GLU B 1 90 ? -1.272 -0.755 5.289 1 98.38 90 GLU B CA 1
ATOM 2063 C C . GLU B 1 90 ? -1.884 -0.344 6.625 1 98.38 90 GLU B C 1
ATOM 2065 O O . GLU B 1 90 ? -3.102 -0.406 6.805 1 98.38 90 GLU B O 1
ATOM 2070 N N . LEU B 1 91 ? -1.031 0.068 7.543 1 98.56 91 LEU B N 1
ATOM 2071 C CA . LEU B 1 91 ? -1.476 0.596 8.828 1 98.56 91 LEU B CA 1
ATOM 2072 C C . LEU B 1 91 ? -1.911 2.051 8.695 1 98.56 91 LEU B C 1
ATOM 2074 O O . LEU B 1 91 ? -1.217 2.857 8.07 1 98.56 91 LEU B O 1
ATOM 2078 N N . LYS B 1 92 ? -3.123 2.318 9.258 1 98.44 92 LYS B N 1
ATOM 2079 C CA . LYS B 1 92 ? -3.652 3.678 9.18 1 98.44 92 LYS B CA 1
ATOM 2080 C C . LYS B 1 92 ? -3.904 4.25 10.57 1 98.44 92 LYS B C 1
ATOM 2082 O O . LYS B 1 92 ? -4.023 3.498 11.547 1 98.44 92 LYS B O 1
ATOM 2087 N N . PHE B 1 93 ? -3.875 5.59 10.664 1 98.62 93 PHE B N 1
ATOM 2088 C CA . PHE B 1 93 ? -4.395 6.242 11.859 1 98.62 93 PHE B CA 1
ATOM 2089 C C . PHE B 1 93 ? -5.883 6.535 11.719 1 98.62 93 PHE B C 1
ATOM 2091 O O . PHE B 1 93 ? -6.605 6.605 12.711 1 98.62 93 PHE B O 1
ATOM 2098 N N . ILE B 1 94 ? -6.312 6.781 10.5 1 98.06 94 ILE B N 1
ATOM 2099 C CA . ILE B 1 94 ? -7.719 7.074 10.234 1 98.06 94 ILE B CA 1
ATOM 2100 C C . ILE B 1 94 ? -8.555 5.812 10.453 1 98.06 94 ILE B C 1
ATOM 2102 O O . ILE B 1 94 ? -8.016 4.707 10.516 1 98.06 94 ILE B O 1
ATOM 2106 N N . ARG B 1 95 ? -9.922 6.023 10.617 1 97 95 ARG B N 1
ATOM 2107 C CA . ARG B 1 95 ? -10.875 4.941 10.828 1 97 95 ARG B CA 1
ATOM 2108 C C . ARG B 1 95 ? -10.484 4.094 12.031 1 97 95 ARG B C 1
ATOM 2110 O O . ARG B 1 95 ? -10.391 2.867 11.93 1 97 95 ARG B O 1
ATOM 2117 N N . CYS B 1 96 ? -10.172 4.773 13.156 1 97.75 96 CYS B N 1
ATOM 2118 C CA . CYS B 1 96 ? -9.828 4.164 14.438 1 97.75 96 CYS B CA 1
ATOM 2119 C C . CYS B 1 96 ? -8.633 3.229 14.297 1 97.75 96 CYS B C 1
ATOM 2121 O O . CYS B 1 96 ? -8.68 2.082 14.742 1 97.75 96 CYS B O 1
ATOM 2123 N N . CYS B 1 97 ? -7.602 3.678 13.562 1 97.94 97 CYS B N 1
ATOM 2124 C CA . CYS B 1 97 ? -6.375 2.916 13.352 1 97.94 97 CYS B CA 1
ATOM 2125 C C . CYS B 1 97 ? -6.664 1.614 12.609 1 97.94 97 CYS B C 1
ATOM 2127 O O . CYS B 1 97 ? -6.227 0.543 13.039 1 97.94 97 CYS B O 1
ATOM 2129 N N . ALA B 1 98 ? -7.363 1.768 11.508 1 97.88 98 ALA B N 1
ATOM 2130 C CA . ALA B 1 98 ? -7.801 0.614 10.727 1 97.88 98 ALA B CA 1
ATOM 2131 C C . ALA B 1 98 ? -6.656 0.058 9.883 1 97.88 98 ALA B C 1
ATOM 2133 O O . ALA B 1 98 ? -5.566 0.63 9.852 1 97.88 98 ALA B O 1
ATOM 2134 N N . LEU B 1 99 ? -6.914 -1.151 9.32 1 98.56 99 LEU B N 1
ATOM 2135 C CA . LEU B 1 99 ? -6.051 -1.78 8.328 1 98.56 99 LEU B CA 1
ATOM 2136 C C . LEU B 1 99 ? -6.656 -1.659 6.934 1 98.56 99 LEU B C 1
ATOM 2138 O O . LEU B 1 99 ? -7.844 -1.94 6.738 1 98.56 99 LEU B O 1
ATOM 2142 N N . ARG B 1 100 ? -5.871 -1.135 6.035 1 98.38 100 ARG B N 1
ATOM 2143 C CA . ARG B 1 100 ? -6.266 -1.085 4.629 1 98.38 100 ARG B CA 1
ATOM 2144 C C . ARG B 1 100 ? -5.492 -2.107 3.805 1 98.38 100 ARG B C 1
ATOM 2146 O O . ARG B 1 100 ? -4.27 -2.209 3.924 1 98.38 100 ARG B O 1
ATOM 2153 N N . GLY B 1 101 ? -6.207 -2.881 3.008 1 98.75 101 GLY B N 1
ATOM 2154 C CA . GLY B 1 101 ? -5.551 -3.879 2.178 1 98.75 101 GLY B CA 1
ATOM 2155 C C . GLY B 1 101 ? -5.371 -3.43 0.739 1 98.75 101 GLY B C 1
ATOM 2156 O O . GLY B 1 101 ? -6.215 -2.717 0.193 1 98.75 101 GLY B O 1
ATOM 2157 N N . ARG B 1 102 ? -4.305 -3.898 0.119 1 98.75 102 ARG B N 1
ATOM 2158 C CA . ARG B 1 102 ? -4.066 -3.77 -1.314 1 98.75 102 ARG B CA 1
ATOM 2159 C C . ARG B 1 102 ? -3.873 -5.137 -1.963 1 98.75 102 ARG B C 1
ATOM 2161 O O . ARG B 1 102 ? -3.105 -5.961 -1.464 1 98.75 102 ARG B O 1
ATOM 2168 N N . LEU B 1 103 ? -4.629 -5.371 -2.984 1 98.88 103 LEU B N 1
ATOM 2169 C CA . LEU B 1 103 ? -4.422 -6.543 -3.828 1 98.88 103 LEU B CA 1
ATOM 2170 C C . LEU B 1 103 ? -3.365 -6.27 -4.891 1 98.88 103 LEU B C 1
ATOM 2172 O O . LEU B 1 103 ? -3.535 -5.379 -5.727 1 98.88 103 LEU B O 1
ATOM 2176 N N . GLU B 1 104 ? -2.293 -7.062 -4.848 1 98.56 104 GLU B N 1
ATOM 2177 C CA . GLU B 1 104 ? -1.153 -6.785 -5.715 1 98.56 104 GLU B CA 1
ATOM 2178 C C . GLU B 1 104 ? -0.666 -8.047 -6.414 1 98.56 104 GLU B C 1
ATOM 2180 O O . GLU B 1 104 ? -0.83 -9.156 -5.891 1 98.56 104 GLU B O 1
ATOM 2185 N N . ASP B 1 105 ? -0.074 -7.906 -7.578 1 98.38 105 ASP B N 1
ATOM 2186 C CA . ASP B 1 105 ? 0.74 -8.891 -8.289 1 98.38 105 ASP B CA 1
ATOM 2187 C C . ASP B 1 105 ? -0.05 -10.164 -8.562 1 98.38 105 ASP B C 1
ATOM 2189 O O . ASP B 1 105 ? 0.428 -11.266 -8.281 1 98.38 105 ASP B O 1
ATOM 2193 N N . VAL B 1 106 ? -1.244 -9.992 -9.039 1 98.81 106 VAL B N 1
ATOM 2194 C CA . VAL B 1 106 ? -2.055 -11.133 -9.445 1 98.81 106 VAL B CA 1
ATOM 2195 C C . VAL B 1 106 ? -1.537 -11.695 -10.766 1 98.81 106 VAL B C 1
ATOM 2197 O O . VAL B 1 106 ? -1.47 -10.977 -11.766 1 98.81 106 VAL B O 1
ATOM 2200 N N . VAL B 1 107 ? -1.164 -12.969 -10.758 1 98.81 107 VAL B N 1
ATOM 2201 C CA . VAL B 1 107 ? -0.632 -13.57 -11.977 1 98.81 107 VAL B CA 1
ATOM 2202 C C . VAL B 1 107 ? -0.942 -15.062 -12 1 98.81 107 VAL B C 1
ATOM 2204 O O . VAL B 1 107 ? -0.861 -15.734 -10.969 1 98.81 107 VAL B O 1
ATOM 2207 N N . VAL B 1 108 ? -1.409 -15.539 -13.062 1 98.75 108 VAL B N 1
ATOM 2208 C CA . VAL B 1 108 ? -1.609 -16.953 -13.344 1 98.75 108 VAL B CA 1
ATOM 2209 C C . VAL B 1 108 ? -0.724 -17.375 -14.516 1 98.75 108 VAL B C 1
ATOM 2211 O O . VAL B 1 108 ? -0.643 -16.672 -15.523 1 98.75 108 VAL B O 1
ATOM 2214 N N . ASN B 1 109 ? -0.014 -18.484 -14.312 1 98.81 109 ASN B N 1
ATOM 2215 C CA . ASN B 1 109 ? 0.798 -19.047 -15.391 1 98.81 109 ASN B CA 1
ATOM 2216 C C . ASN B 1 109 ? -0.012 -19.219 -16.672 1 98.81 109 ASN B C 1
ATOM 2218 O O . ASN B 1 109 ? -1.123 -19.75 -16.641 1 98.81 109 ASN B O 1
ATOM 2222 N N . GLN B 1 110 ? 0.578 -18.812 -17.734 1 98.25 110 GLN B N 1
ATOM 2223 C CA . GLN B 1 110 ? -0.108 -18.812 -19.031 1 98.25 110 GLN B CA 1
ATOM 2224 C C . GLN B 1 110 ? -0.61 -20.203 -19.391 1 98.25 110 GLN B C 1
ATOM 2226 O O . GLN B 1 110 ? -1.713 -20.359 -19.906 1 98.25 110 GLN B O 1
ATOM 2231 N N . ALA B 1 111 ? 0.148 -21.234 -19.125 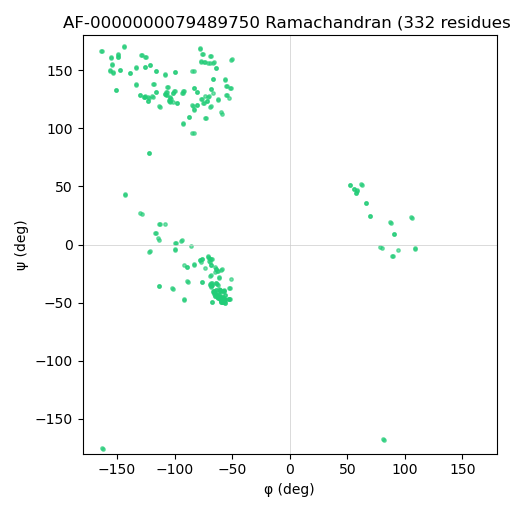1 97.38 111 ALA B N 1
ATOM 2232 C CA . ALA B 1 111 ? -0.177 -22.609 -19.484 1 97.38 111 ALA B CA 1
ATOM 2233 C C . ALA B 1 111 ? -1.346 -23.141 -18.656 1 97.38 111 ALA B C 1
ATOM 2235 O O . ALA B 1 111 ? -1.923 -24.172 -18.969 1 97.38 111 ALA B O 1
ATOM 2236 N N . TYR B 1 112 ? -1.686 -22.391 -17.625 1 96.75 112 TYR B N 1
ATOM 2237 C CA . TYR B 1 112 ? -2.719 -22.859 -16.703 1 96.75 112 TYR B CA 1
ATOM 2238 C C . TYR B 1 112 ? -3.955 -21.969 -16.766 1 96.75 112 TYR B C 1
ATOM 2240 O O . TYR B 1 112 ? -4.855 -22.094 -15.938 1 96.75 112 TYR B O 1
ATOM 2248 N N . ARG B 1 113 ? -3.979 -21.047 -17.656 1 94.62 113 ARG B N 1
ATOM 2249 C CA . ARG B 1 113 ? -5.102 -20.109 -17.766 1 94.62 113 ARG B CA 1
ATOM 2250 C C . ARG B 1 113 ? -6.344 -20.812 -18.297 1 94.62 113 ARG B C 1
ATOM 2252 O O . ARG B 1 113 ? -6.246 -21.906 -18.875 1 94.62 113 ARG B O 1
ATOM 2259 N N . GLY B 1 114 ? -7.523 -20.281 -18.016 1 91.38 114 GLY B N 1
ATOM 2260 C CA . GLY B 1 114 ? -8.781 -20.875 -18.438 1 91.38 114 GLY B CA 1
ATOM 2261 C C . GLY B 1 114 ? -9.359 -21.844 -17.438 1 91.38 114 GLY B C 1
ATOM 2262 O O . GLY B 1 114 ? -10.305 -22.562 -17.734 1 91.38 114 GLY B O 1
ATOM 2263 N N . LYS B 1 115 ? -8.844 -21.938 -16.281 1 91.94 115 LYS B N 1
ATOM 2264 C CA . LYS B 1 115 ? -9.289 -22.844 -15.227 1 91.94 115 LYS B CA 1
ATOM 2265 C C . LYS B 1 115 ? -9.805 -22.078 -14.016 1 91.94 115 LYS B C 1
ATOM 2267 O O . LYS B 1 115 ? -9.836 -22.609 -12.906 1 91.94 115 LYS B O 1
ATOM 2272 N N . ASN B 1 116 ? -9.984 -20.766 -14.125 1 94.94 116 ASN B N 1
ATOM 2273 C CA . ASN B 1 116 ? -10.531 -19.891 -13.102 1 94.94 116 ASN B CA 1
ATOM 2274 C C . ASN B 1 116 ? -9.57 -19.734 -11.922 1 94.94 116 ASN B C 1
ATOM 2276 O O . ASN B 1 116 ? -10 -19.547 -10.781 1 94.94 116 ASN B O 1
ATOM 2280 N N . LEU B 1 117 ? -8.297 -19.938 -12.164 1 97.38 117 LEU B N 1
ATOM 2281 C CA . LEU B 1 117 ? -7.305 -19.797 -11.102 1 97.38 117 LEU B CA 1
ATOM 2282 C C . LEU B 1 117 ? -7.145 -18.344 -10.688 1 97.38 117 LEU B C 1
ATOM 2284 O O . LEU B 1 117 ? -6.84 -18.047 -9.531 1 97.38 117 LEU B O 1
ATOM 2288 N N . GLY B 1 118 ? -7.27 -17.422 -11.664 1 97.88 118 GLY B N 1
ATOM 2289 C CA . GLY B 1 118 ? -7.262 -16.016 -11.328 1 97.88 118 GLY B CA 1
ATOM 2290 C C . GLY B 1 118 ? -8.336 -15.625 -10.336 1 97.88 118 GLY B C 1
ATOM 2291 O O . GLY B 1 118 ? -8.062 -14.969 -9.336 1 97.88 118 GLY B O 1
ATOM 2292 N N . LYS B 1 119 ? -9.531 -16.094 -10.664 1 97.31 119 LYS B N 1
ATOM 2293 C CA . LYS B 1 119 ? -10.641 -15.859 -9.75 1 97.31 119 LYS B CA 1
ATOM 2294 C C . LYS B 1 119 ? -10.359 -16.484 -8.383 1 97.31 119 LYS B C 1
ATOM 2296 O O . LYS B 1 119 ? -10.578 -15.836 -7.348 1 97.31 119 LYS B O 1
ATOM 2301 N N . LEU B 1 120 ? -9.891 -17.656 -8.383 1 97.5 120 LEU B N 1
ATOM 2302 C CA . LEU B 1 120 ? -9.617 -18.391 -7.16 1 97.5 120 LEU B CA 1
ATOM 2303 C C . LEU B 1 120 ? -8.609 -17.656 -6.285 1 97.5 120 LEU B C 1
ATOM 2305 O O . LEU B 1 120 ? -8.852 -17.453 -5.09 1 97.5 120 LEU B O 1
ATOM 2309 N N . ILE B 1 121 ? -7.508 -17.219 -6.824 1 98.25 121 ILE B N 1
ATOM 2310 C CA . ILE B 1 121 ? -6.449 -16.609 -6.027 1 98.25 121 ILE B CA 1
ATOM 2311 C C . ILE B 1 121 ? -6.914 -15.266 -5.488 1 98.25 121 ILE B C 1
ATOM 2313 O O . ILE B 1 121 ? -6.555 -14.875 -4.375 1 98.25 121 ILE B O 1
ATOM 2317 N N . VAL B 1 122 ? -7.695 -14.484 -6.23 1 98.5 122 VAL B N 1
ATOM 2318 C CA . VAL B 1 122 ? -8.227 -13.219 -5.75 1 98.5 122 VAL B CA 1
ATOM 2319 C C . VAL B 1 122 ? -9.203 -13.469 -4.602 1 98.5 122 VAL B C 1
ATOM 2321 O O . VAL B 1 122 ? -9.211 -12.734 -3.609 1 98.5 122 VAL B O 1
ATOM 2324 N N . GLN B 1 123 ? -10.016 -14.484 -4.711 1 97.88 123 GLN B N 1
ATOM 2325 C CA . GLN B 1 123 ? -10.93 -14.836 -3.631 1 97.88 123 GLN B CA 1
ATOM 2326 C C . GLN B 1 123 ? -10.164 -15.188 -2.355 1 97.88 123 GLN B C 1
ATOM 2328 O O . GLN B 1 123 ? -10.617 -14.875 -1.252 1 97.88 123 GLN B O 1
ATOM 2333 N N . VAL B 1 124 ? -9.094 -15.852 -2.502 1 98.31 124 VAL B N 1
ATOM 2334 C CA . VAL B 1 124 ? -8.25 -16.188 -1.357 1 98.31 124 VAL B CA 1
ATOM 2335 C C . VAL B 1 124 ? -7.773 -14.898 -0.682 1 98.31 124 VAL B C 1
ATOM 2337 O O . VAL B 1 124 ? -7.801 -14.789 0.546 1 98.31 124 VAL B O 1
ATOM 2340 N N . ILE B 1 125 ? -7.316 -13.906 -1.467 1 98.69 125 ILE B N 1
ATOM 2341 C CA . ILE B 1 125 ? -6.824 -12.648 -0.912 1 98.69 125 ILE B CA 1
ATOM 2342 C C . ILE B 1 125 ? -7.965 -11.906 -0.226 1 98.69 125 ILE B C 1
ATOM 2344 O O . ILE B 1 125 ? -7.777 -11.305 0.833 1 98.69 125 ILE B O 1
ATOM 2348 N N . LEU B 1 126 ? -9.109 -11.945 -0.858 1 98.12 126 LEU B N 1
ATOM 2349 C CA . LEU B 1 126 ? -10.289 -11.352 -0.242 1 98.12 126 LEU B CA 1
ATOM 2350 C C . LEU B 1 126 ? -10.562 -11.977 1.122 1 98.12 126 LEU B C 1
ATOM 2352 O O . LEU B 1 126 ? -10.82 -11.266 2.096 1 98.12 126 LEU B O 1
ATOM 2356 N N . HIS B 1 127 ? -10.508 -13.25 1.152 1 97.56 127 HIS B N 1
ATOM 2357 C CA . HIS B 1 127 ? -10.68 -13.969 2.406 1 97.56 127 HIS B CA 1
ATOM 2358 C C . HIS B 1 127 ? -9.648 -13.539 3.441 1 97.56 127 HIS B C 1
ATOM 2360 O O . HIS B 1 127 ? -10 -13.242 4.586 1 97.56 127 HIS B O 1
ATOM 2366 N N . LEU B 1 128 ? -8.398 -13.492 3.082 1 98.25 128 LEU B N 1
ATOM 2367 C CA . LEU B 1 128 ? -7.312 -13.094 3.975 1 98.25 128 LEU B CA 1
ATOM 2368 C C . LEU B 1 128 ? -7.535 -11.68 4.492 1 98.25 128 LEU B C 1
ATOM 2370 O O . LEU B 1 128 ? -7.34 -11.406 5.68 1 98.25 128 LEU B O 1
ATOM 2374 N N . ALA B 1 129 ? -7.891 -10.742 3.586 1 98.5 129 ALA B N 1
ATOM 2375 C CA . ALA B 1 129 ? -8.125 -9.352 3.971 1 98.5 129 ALA B CA 1
ATOM 2376 C C . ALA B 1 129 ? -9.188 -9.258 5.059 1 98.5 129 ALA B C 1
ATOM 2378 O O . ALA B 1 129 ? -9.016 -8.539 6.047 1 98.5 129 ALA B O 1
ATOM 2379 N N . ARG B 1 130 ? -10.258 -10.016 4.918 1 97.12 130 ARG B N 1
ATOM 2380 C CA . ARG B 1 130 ? -11.305 -10.055 5.93 1 97.12 130 ARG B CA 1
ATOM 2381 C C . ARG B 1 130 ? -10.789 -10.648 7.234 1 97.12 130 ARG B C 1
ATOM 2383 O O . ARG B 1 130 ? -11.031 -10.094 8.312 1 97.12 130 ARG B O 1
ATOM 2390 N N . ARG B 1 131 ? -10.086 -11.688 7.078 1 96.75 131 ARG B N 1
ATOM 2391 C CA . ARG B 1 131 ? -9.602 -12.422 8.242 1 96.75 131 ARG B CA 1
ATOM 2392 C C . ARG B 1 131 ? -8.648 -11.578 9.07 1 96.75 131 ARG B C 1
ATOM 2394 O O . ARG B 1 131 ? -8.664 -11.641 10.305 1 96.75 131 ARG B O 1
ATOM 2401 N N . VAL B 1 132 ? -7.816 -10.82 8.414 1 97.19 132 VAL B N 1
ATOM 2402 C CA . VAL B 1 132 ? -6.809 -10.055 9.133 1 97.19 132 VAL B CA 1
ATOM 2403 C C . VAL B 1 132 ? -7.422 -8.75 9.641 1 97.19 132 VAL B C 1
ATOM 2405 O O . VAL B 1 132 ? -6.824 -8.062 10.469 1 97.19 132 VAL B O 1
ATOM 2408 N N . GLY B 1 133 ? -8.586 -8.367 9.07 1 97.75 133 GLY B N 1
ATOM 2409 C CA . GLY B 1 133 ? -9.32 -7.254 9.648 1 97.75 133 GLY B CA 1
ATOM 2410 C C . GLY B 1 133 ? -9.211 -5.98 8.828 1 97.75 133 GLY B C 1
ATOM 2411 O O . GLY B 1 133 ? -9.344 -4.879 9.367 1 97.75 133 GLY B O 1
ATOM 2412 N N . CYS B 1 134 ? -8.93 -6.086 7.59 1 98.44 134 CYS B N 1
ATOM 2413 C CA . CYS B 1 134 ? -8.953 -4.906 6.73 1 98.44 134 CYS B CA 1
ATOM 2414 C C . CYS B 1 134 ? -10.367 -4.367 6.574 1 98.44 134 CYS B C 1
ATOM 2416 O O . CYS B 1 134 ? -11.32 -5.141 6.445 1 98.44 134 CYS B O 1
ATOM 2418 N N . TYR B 1 135 ? -10.484 -3.025 6.539 1 97.75 135 TYR B N 1
ATOM 2419 C CA . TYR B 1 135 ? -11.812 -2.447 6.371 1 97.75 135 TYR B CA 1
ATOM 2420 C C . TYR B 1 135 ? -12.148 -2.271 4.898 1 97.75 135 TYR B C 1
ATOM 2422 O O . TYR B 1 135 ? -13.32 -2.096 4.539 1 97.75 135 TYR B O 1
ATOM 2430 N N . LYS B 1 136 ? -11.125 -2.273 4.105 1 97.69 136 LYS B N 1
ATOM 2431 C CA . LYS B 1 136 ? -11.289 -2.176 2.656 1 97.69 136 LYS B CA 1
ATOM 2432 C C . LYS B 1 136 ? -10.117 -2.832 1.929 1 97.69 136 LYS B C 1
ATOM 2434 O O . LYS B 1 136 ? -9.008 -2.918 2.471 1 97.69 136 LYS B O 1
ATOM 2439 N N . LEU B 1 137 ? -10.398 -3.402 0.764 1 98.81 137 LEU B N 1
ATOM 2440 C CA . LEU B 1 137 ? -9.406 -3.928 -0.17 1 98.81 137 LEU B CA 1
ATOM 2441 C C . LEU B 1 137 ? -9.492 -3.205 -1.51 1 98.81 137 LEU B C 1
ATOM 2443 O O . LEU B 1 137 ? -10.578 -3.021 -2.057 1 98.81 137 LEU B O 1
ATOM 2447 N N . SER B 1 138 ? -8.305 -2.705 -1.949 1 98.81 138 SER B N 1
ATOM 2448 C CA . SER B 1 138 ? -8.305 -1.996 -3.225 1 98.81 138 SER B CA 1
ATOM 2449 C C . SER B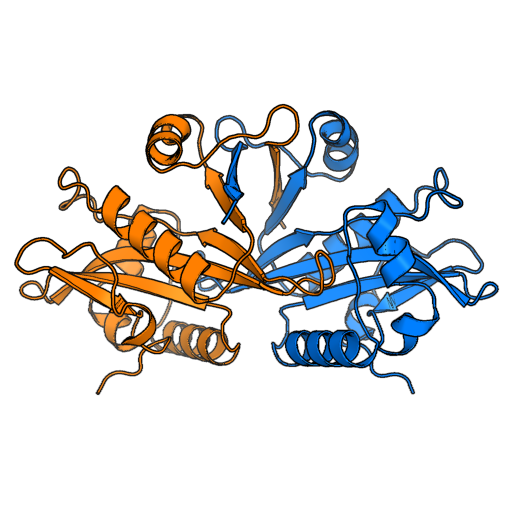 1 138 ? -7.223 -2.533 -4.156 1 98.81 138 SER B C 1
ATOM 2451 O O . SER B 1 138 ? -6.344 -3.283 -3.725 1 98.81 138 SER B O 1
ATOM 2453 N N . LEU B 1 139 ? -7.367 -2.217 -5.371 1 98.75 139 LEU B N 1
ATOM 2454 C CA . LEU B 1 139 ? -6.387 -2.562 -6.395 1 98.75 139 LEU B CA 1
ATOM 2455 C C . LEU B 1 139 ? -6.363 -1.512 -7.5 1 98.75 139 LEU B C 1
ATOM 2457 O O . LEU B 1 139 ? -7.277 -0.692 -7.605 1 98.75 139 LEU B O 1
ATOM 2461 N N . ASP B 1 140 ? -5.289 -1.533 -8.234 1 98.19 140 ASP B N 1
ATOM 2462 C CA . ASP B 1 140 ? -5.152 -0.803 -9.484 1 98.19 140 ASP B CA 1
ATOM 2463 C C . ASP B 1 140 ? -5.211 -1.75 -10.68 1 98.19 140 ASP B C 1
ATOM 2465 O O . ASP B 1 140 ? -4.609 -2.824 -10.664 1 98.19 140 ASP B O 1
ATOM 2469 N N . CYS B 1 141 ? -5.953 -1.34 -11.656 1 97.31 141 CYS B N 1
ATOM 2470 C CA . CYS B 1 141 ? -6.043 -2.301 -12.75 1 97.31 141 CYS B CA 1
ATOM 2471 C C . CYS B 1 141 ? -6.223 -1.589 -14.086 1 97.31 141 CYS B C 1
ATOM 2473 O O . CYS B 1 141 ? -6.516 -0.393 -14.125 1 97.31 141 CYS B O 1
ATOM 2475 N N . LYS B 1 142 ? -5.969 -2.373 -15.164 1 98.19 142 LYS B N 1
ATOM 2476 C CA . LYS B 1 142 ? -6.176 -1.961 -16.547 1 98.19 142 LYS B CA 1
ATOM 2477 C C . LYS B 1 142 ? -7.66 -1.941 -16.906 1 98.19 142 LYS B C 1
ATOM 2479 O O . LYS B 1 142 ? -8.453 -2.682 -16.312 1 98.19 142 LYS B O 1
ATOM 2484 N N . ASP B 1 143 ? -7.93 -1.142 -17.938 1 98.38 143 ASP B N 1
ATOM 2485 C CA . ASP B 1 143 ? -9.305 -1.025 -18.406 1 98.38 143 ASP B CA 1
ATOM 2486 C C . ASP B 1 143 ? -9.906 -2.398 -18.703 1 98.38 143 ASP B C 1
ATOM 2488 O O . ASP B 1 143 ? -11.047 -2.68 -18.344 1 98.38 143 ASP B O 1
ATOM 2492 N N . ASN B 1 144 ? -9.156 -3.205 -19.406 1 98.12 144 ASN B N 1
ATOM 2493 C CA . ASN B 1 144 ? -9.695 -4.465 -19.906 1 98.12 144 ASN B CA 1
ATOM 2494 C C . ASN B 1 144 ? -9.914 -5.473 -18.781 1 98.12 144 ASN B C 1
ATOM 2496 O O . ASN B 1 144 ? -10.547 -6.512 -18.984 1 98.12 144 ASN B O 1
ATOM 2500 N N . LEU B 1 145 ? -9.422 -5.203 -17.578 1 98.06 145 LEU B N 1
ATOM 2501 C CA . LEU B 1 145 ? -9.57 -6.125 -16.453 1 98.06 145 LEU B CA 1
ATOM 2502 C C . LEU B 1 145 ? -10.703 -5.695 -15.531 1 98.06 145 LEU B C 1
ATOM 2504 O O . LEU B 1 145 ? -11.055 -6.406 -14.586 1 98.06 145 LEU B O 1
ATOM 2508 N N . ILE B 1 146 ? -11.32 -4.566 -15.781 1 98.56 146 ILE B N 1
ATOM 2509 C CA . ILE B 1 146 ? -12.375 -4.023 -14.93 1 98.56 146 ILE B CA 1
ATOM 2510 C C . ILE B 1 146 ? -13.508 -5.035 -14.805 1 98.56 146 ILE B C 1
ATOM 2512 O O . ILE B 1 146 ? -13.938 -5.363 -13.695 1 98.56 146 ILE B O 1
ATOM 2516 N N . PRO B 1 147 ? -14 -5.629 -15.922 1 98.44 147 PRO B N 1
ATOM 2517 C CA . PRO B 1 147 ? -15.102 -6.586 -15.789 1 98.44 147 PRO B CA 1
ATOM 2518 C C . PRO B 1 147 ? -14.727 -7.789 -14.922 1 98.44 147 PRO B C 1
ATOM 2520 O O . PRO B 1 147 ? -15.57 -8.305 -14.188 1 98.44 147 PRO B O 1
ATOM 2523 N N . PHE B 1 148 ? -13.523 -8.25 -15.062 1 98.38 148 PHE B N 1
ATOM 2524 C CA . PHE B 1 148 ? -13.047 -9.375 -14.273 1 98.38 148 PHE B CA 1
ATOM 2525 C C . PHE B 1 148 ? -13.18 -9.086 -12.789 1 98.38 148 PHE B C 1
ATOM 2527 O O . PHE B 1 148 ? -13.734 -9.891 -12.039 1 98.38 148 PHE B O 1
ATOM 2534 N N . TYR B 1 149 ? -12.703 -7.965 -12.297 1 98.75 149 TYR B N 1
ATOM 2535 C CA . TYR B 1 149 ? -12.711 -7.637 -10.875 1 98.75 149 TYR B CA 1
ATOM 2536 C C . TYR B 1 149 ? -14.102 -7.219 -10.414 1 98.75 149 TYR B C 1
ATOM 2538 O O . TYR B 1 149 ? -14.484 -7.465 -9.266 1 98.75 149 TYR B O 1
ATOM 2546 N N . GLU B 1 150 ? -14.859 -6.59 -11.32 1 98.69 150 GLU B N 1
ATOM 2547 C CA . GLU B 1 150 ? -16.25 -6.301 -11 1 98.69 150 GLU B CA 1
ATOM 2548 C C . GLU B 1 150 ? -17.016 -7.57 -10.648 1 98.69 150 GLU B C 1
ATOM 2550 O O . GLU B 1 150 ? -17.828 -7.578 -9.719 1 98.69 150 GLU B O 1
ATOM 2555 N N . ALA B 1 151 ? -16.75 -8.609 -11.344 1 98.12 151 ALA B N 1
ATOM 2556 C CA . ALA B 1 151 ? -17.406 -9.891 -11.109 1 98.12 151 ALA B CA 1
ATOM 2557 C C . ALA B 1 151 ? -17.062 -10.445 -9.734 1 98.12 151 ALA B C 1
ATOM 2559 O O . ALA B 1 151 ? -17.75 -11.32 -9.211 1 98.12 151 ALA B O 1
ATOM 2560 N N . LEU B 1 152 ? -16 -9.984 -9.188 1 97.62 152 LEU B N 1
ATOM 2561 C CA . LEU B 1 152 ? -15.539 -10.453 -7.887 1 97.62 152 LEU B CA 1
ATOM 2562 C C . LEU B 1 152 ? -15.945 -9.477 -6.785 1 97.62 152 LEU B C 1
ATOM 2564 O O . LEU B 1 152 ? -15.547 -9.641 -5.629 1 97.62 152 LEU B O 1
ATOM 2568 N N . GLY B 1 153 ? -16.656 -8.391 -7.109 1 98.12 153 GLY B N 1
ATOM 2569 C CA . GLY B 1 153 ? -17.25 -7.523 -6.109 1 98.12 153 GLY B CA 1
ATOM 2570 C C . GLY B 1 153 ? -16.562 -6.18 -6 1 98.12 153 GLY B C 1
ATOM 2571 O O . GLY B 1 153 ? -17.016 -5.301 -5.262 1 98.12 153 GLY B O 1
ATOM 2572 N N . PHE B 1 154 ? -15.492 -6 -6.746 1 98.75 154 PHE B N 1
ATOM 2573 C CA . PHE B 1 154 ? -14.828 -4.699 -6.746 1 98.75 154 PHE B CA 1
ATOM 2574 C C . PHE B 1 154 ? -15.609 -3.699 -7.59 1 98.75 154 PHE B C 1
ATOM 2576 O O . PHE B 1 154 ? -16.359 -4.086 -8.492 1 98.75 154 PHE B O 1
ATOM 2583 N N . GLU B 1 155 ? -15.352 -2.432 -7.262 1 98.56 155 GLU B N 1
ATOM 2584 C CA . GLU B 1 155 ? -16.031 -1.387 -8.023 1 98.56 155 GLU B CA 1
ATOM 2585 C C . GLU B 1 155 ? -15.148 -0.146 -8.156 1 98.56 155 GLU B C 1
ATOM 2587 O O . GLU B 1 155 ? -14.336 0.144 -7.273 1 98.56 155 GLU B O 1
ATOM 2592 N N . CYS B 1 156 ? -15.359 0.55 -9.266 1 98.19 156 CYS B N 1
ATOM 2593 C CA . CYS B 1 156 ? -14.852 1.911 -9.391 1 98.19 156 CYS B CA 1
ATOM 2594 C C . CYS B 1 156 ? -15.797 2.91 -8.734 1 98.19 156 CYS B C 1
ATOM 2596 O O . CYS B 1 156 ? -16.953 3.039 -9.148 1 98.19 156 CYS B O 1
ATOM 2598 N N . GLU B 1 157 ? -15.336 3.553 -7.738 1 97.69 157 GLU B N 1
ATOM 2599 C CA . GLU B 1 157 ? -16.188 4.578 -7.137 1 97.69 157 GLU B CA 1
ATOM 2600 C C . GLU B 1 157 ? -16.297 5.797 -8.047 1 97.69 157 GLU B C 1
ATOM 2602 O O . GLU B 1 157 ? -15.289 6.398 -8.414 1 97.69 157 GLU B O 1
ATOM 2607 N N . PRO B 1 158 ? -17.547 6.172 -8.414 1 97 158 PRO B N 1
ATOM 2608 C CA . PRO B 1 158 ? -17.703 7.316 -9.312 1 97 158 PRO B CA 1
ATOM 2609 C C . PRO B 1 158 ? -17.016 8.578 -8.789 1 97 158 PRO B C 1
ATOM 2611 O O . PRO B 1 158 ? -17.203 8.953 -7.629 1 97 158 PRO B O 1
ATOM 2614 N N . GLY B 1 159 ? -16.203 9.172 -9.641 1 97.44 159 GLY B N 1
ATOM 2615 C CA . GLY B 1 159 ? -15.523 10.406 -9.305 1 97.44 159 GLY B CA 1
ATOM 2616 C C . GLY B 1 159 ? -14.297 10.203 -8.438 1 97.44 159 GLY B C 1
ATOM 2617 O O . GLY B 1 159 ? -13.609 11.156 -8.086 1 97.44 159 GLY B O 1
ATOM 2618 N N . ASN B 1 160 ? -14.023 8.992 -8.055 1 97.5 160 ASN B N 1
ATOM 2619 C CA . ASN B 1 160 ? -12.961 8.703 -7.102 1 97.5 160 ASN B CA 1
ATOM 2620 C C . ASN B 1 160 ? -12.242 7.402 -7.449 1 97.5 160 ASN B C 1
ATOM 2622 O O . ASN B 1 160 ? -11.977 6.578 -6.57 1 97.5 160 ASN B O 1
ATOM 2626 N N . ALA B 1 161 ? -11.922 7.164 -8.703 1 98.31 161 ALA B N 1
ATOM 2627 C CA . ALA B 1 161 ? -11.414 5.859 -9.117 1 98.31 161 ALA B CA 1
ATOM 2628 C C . ALA B 1 161 ? -10.133 6.008 -9.93 1 98.31 161 ALA B C 1
ATOM 2630 O O . ALA B 1 161 ? -9.797 5.133 -10.734 1 98.31 161 ALA B O 1
ATOM 2631 N N . ASN B 1 162 ? -9.367 7.113 -9.695 1 98.62 162 ASN B N 1
ATOM 2632 C CA . ASN B 1 162 ? -8.188 7.352 -10.523 1 98.62 162 ASN B CA 1
ATOM 2633 C C . ASN B 1 162 ? -6.906 6.922 -9.805 1 98.62 162 ASN B C 1
ATOM 2635 O O . ASN B 1 162 ? -6.73 7.203 -8.617 1 98.62 162 ASN B O 1
ATOM 2639 N N . MET B 1 163 ? -6.102 6.211 -10.484 1 98.75 163 MET B N 1
ATOM 2640 C CA . MET B 1 163 ? -4.734 5.93 -10.047 1 98.75 163 MET B CA 1
ATOM 2641 C C . MET B 1 163 ? -3.73 6.758 -10.844 1 98.75 163 MET B C 1
ATOM 2643 O O . MET B 1 163 ? -3.781 6.789 -12.07 1 98.75 163 MET B O 1
ATOM 2647 N N . MET B 1 164 ? -2.9 7.535 -10.172 1 98.81 164 MET B N 1
ATOM 2648 C CA . MET B 1 164 ? -1.854 8.328 -10.82 1 98.81 164 MET B CA 1
ATOM 2649 C C . MET B 1 164 ? -0.471 7.855 -10.383 1 98.81 164 MET B C 1
ATOM 2651 O O . MET B 1 164 ? -0.307 7.336 -9.281 1 98.81 164 MET B O 1
ATOM 2655 N N . VAL B 1 165 ? 0.495 8 -11.289 1 98.69 165 VAL B N 1
ATOM 2656 C CA . VAL B 1 165 ? 1.828 7.477 -11.008 1 98.69 165 VAL B CA 1
ATOM 2657 C C . VAL B 1 165 ? 2.885 8.477 -11.477 1 98.69 165 VAL B C 1
ATOM 2659 O O . VAL B 1 165 ? 2.627 9.289 -12.367 1 98.69 165 VAL B O 1
ATOM 2662 N N . ILE B 1 166 ? 3.969 8.547 -10.82 1 98.44 166 ILE B N 1
ATOM 2663 C CA . ILE B 1 166 ? 5.215 9.164 -11.266 1 98.44 166 ILE B CA 1
ATOM 2664 C C . ILE B 1 166 ? 6.363 8.164 -11.125 1 98.44 166 ILE B C 1
ATOM 2666 O O . ILE B 1 166 ? 6.469 7.469 -10.117 1 98.44 166 ILE B O 1
ATOM 2670 N N . ARG B 1 167 ? 7.094 7.941 -12.172 1 96.56 167 ARG B N 1
ATOM 2671 C CA . ARG B 1 167 ? 8.266 7.078 -12.109 1 96.56 167 ARG B CA 1
ATOM 2672 C C . ARG B 1 167 ? 9.484 7.84 -11.594 1 96.56 167 ARG B C 1
ATOM 2674 O O . ARG B 1 167 ? 9.695 9 -11.961 1 96.56 167 ARG B O 1
ATOM 2681 N N . LEU B 1 168 ? 10.164 7.238 -10.719 1 96.44 168 LEU B N 1
ATOM 2682 C CA . LEU B 1 168 ? 11.234 7.93 -10.023 1 96.44 168 LEU B CA 1
ATOM 2683 C C . LEU B 1 168 ? 12.602 7.398 -10.453 1 96.44 168 LEU B C 1
ATOM 2685 O O . LEU B 1 168 ? 12.711 6.246 -10.883 1 96.44 168 LEU B O 1
#

Radius of gyration: 20.37 Å; Cα contacts (8 Å, |Δi|>4): 685; chains: 2; bounding box: 38×64×44 Å

Foldseek 3Di:
DFDFLDDFVLLVPQPDDDPPQKDKGGDTLCLVVQCPLVQLVVVDNSPDDDSVNSVVVSVVSSVPPPAKGKMFMARNVSSHTFWIWIWGWDFDPPPVRAIATEIDSTTGHPVPPPRCVSVVRVSSSVSSCVSSGHPYYDYDDDPVCQVVVVVVPDDQDPPHRDDDDDDD/DFDFLDDFCLLPPVPDDDPPQKDKGGDTLCLVVQCPLVQLVVVDNSPDDDSVNSVVVSVVSSVPPPAKGKMFMARNVSSHTFWIKIWGWDFDPPPVRAIATEIDSTTGHPVPPPRCVSVVRVSSSVSSCVSSGHPYYDYDDDPVCQVVVVVVPDDQDVPHRDDDDDDD

Nearest PDB structures (foldseek):
  4ag9-assembly1_B  TM=9.570E-01  e=9.788E-19  Caenorhabditis elegans
  2o28-assembly1_B  TM=9.491E-01  e=5.568E-18  Homo sapiens
  3cxp-assembly1_A-2  TM=9.451E-01  e=6.278E-18  Homo sapiens
  3t90-assembly1_A-2  TM=9.483E-01  e=1.698E-16  Arabidopsis thaliana
  3fb3-assembly1_A  TM=9.555E-01  e=7.061E-13  Trypanosoma brucei

Secondary structure (DSSP, 8-state):
---BSS-GGGGTT-SPPPPTTEEEEE-BGGGGGGTHHHHHTTTS------HHHHHHHHHHHHHSTTTEEEEEEEETTTTEEEEEEEEEEEE-SHHHH-EEEEEEEEEE-GGGTTSSHHHHHHHHHHHHHHHHTEEEEEEEE-GGGHHHHHTTT-B--TT--EEEEEE-/---BSS-GGGGTT-SPPPPTTEEEEE-BGGGGGGTHHHHHTTTS------HHHHHHHHHHHHHSTTTEEEEEEEETTTTEEEEEEEEEEEE-SHHHH-EEEEEEEEEE-GGGTTSSHHHHHHHHHHHHHHHHTEEEEEEEE-GGGHHHHHTTT-BPPTT--EEEEEE-

Sequence (336 aa):
MTESLYDESLLSKFEFNPPEGLRIRPLSKDDFHKGYLELLSQLTVVGQVSEEKFNERFDAMKACKNHYFVTVIEDITAKKIIASSTLSVELKFIRCCALRGRLEDVVVNQAYRGKNLGKLIVQVILHLARRVGCYKLSLDCKDNLIPFYEALGFECEPGNANMMVIRLMTESLYDESLLSKFEFNPPEGLRIRPLSKDDFHKGYLELLSQLTVVGQVSEEKFNERFDAMKACKNHYFVTVIEDITAKKIIASSTLSVELKFIRCCALRGRLEDVVVNQAYRGKNLGKLIVQVILHLARRVGCYKLSLDCKDNLIPFYEALGFECEPGNANMMVIRL

InterPro domains:
  IPR000182 GNAT domain [PF00583] (50-154)
  IPR000182 GNAT domain [PS51186] (22-168)
  IPR016181 Acyl-CoA N-acyltransferase [SSF55729] (18-159)
  IPR039143 Glucosamine 6-phosphate N-acetyltransferase-like [PTHR13355] (15-164)